Protein AF-K1TCE5-F1 (afdb_monomer_lite)

Sequence (248 aa):
NVLRNGTYPISVSSERIFQALAIARYANEIGADAIAHGSTGAGNDQIRFDMTFLVMAPGVEIITLTRDMALSRQEEIDYLNKHGFAADFTKLKYSYNVGLWGTSICGGEILDSAQGLPESAYLKHCTKEGSEQLRLTFEKGELKAVNDETFDDPIKAIQKVEEIGAAYGIGRDMHVGDTIIGIKGRVGFEAAAPMLIIGAHKFLEKYTLSKWQQYWKDQVANWYGMFLHESQYLEPVMRDIEAMLESS

Organism: NCBI:txid408170

Secondary structure (DSSP, 8-state):
---BTTTB--HHHHHHHHHHHHHHHHHHHHT-SEEE----TTSHHHHHHHHHHHHHSTT-EEE-HHHHTT--HHHHHHHHHHTT----GGGGSSEEEE-SS-EEEESGGGGSTT----GGG-SS-----S-----EEEETTEEEEETTEE-SSHHHHHHHHHHHHHTTTTTEEEEEEE-TTSSEEEEEEE-HHHHHHHHHHHHHHHHHS-HHHHHHHHHHHHHHHHHHHTT-TTSHHHHHHHHHHHT-

Foldseek 3Di:
DEDAVNAHPCFVLLVLLVVLLVQLVVCVVVVPQADEDADAPVALSVLLNVVSNCVRVPNRHYHHCCHVVVDDPVNVQVVCVVVPNDDDCVVPQWDWDQGLQWIKTDHDQQVDPVDDDDQVSDPQHAQDDDDDDWDFDDDLLQTQDIPNHGDPDSSVVLVVQLVVQSNHVASWDKDWDAGLVGDIDIITIRGRSSVVSVVVSLVVCVVVPDPVLNVVLVVLSHVLNVCSNNNVCVPPVNVVNVVSSSVD

Radius of gyration: 20.07 Å; chains: 1; bounding box: 45×44×52 Å

Structure (mmCIF, N/CA/C/O backbone):
data_AF-K1TCE5-F1
#
_entry.id   AF-K1TCE5-F1
#
loop_
_atom_site.group_PDB
_atom_site.id
_atom_site.type_symbol
_atom_site.label_atom_id
_atom_site.label_alt_id
_atom_site.label_comp_id
_atom_site.label_asym_id
_atom_site.label_entity_id
_atom_site.label_seq_id
_atom_site.pdbx_PDB_ins_code
_atom_site.Cartn_x
_atom_site.Cartn_y
_atom_site.Cartn_z
_atom_site.occupancy
_atom_site.B_iso_or_equiv
_atom_site.auth_seq_id
_atom_site.auth_comp_id
_atom_site.auth_asym_id
_atom_site.auth_atom_id
_atom_site.pdbx_PDB_model_num
ATOM 1 N N . ASN A 1 1 ? -5.236 -4.777 9.518 1.00 93.19 1 ASN A N 1
ATOM 2 C CA . ASN A 1 1 ? -4.425 -4.220 10.637 1.00 93.19 1 ASN A CA 1
ATOM 3 C C . ASN A 1 1 ? -2.914 -4.245 10.409 1.00 93.19 1 ASN A C 1
ATOM 5 O O . ASN A 1 1 ? -2.152 -4.254 11.376 1.00 93.19 1 ASN A O 1
ATOM 9 N N . VAL A 1 2 ? -2.458 -4.230 9.160 1.00 93.88 2 VAL A N 1
ATOM 10 C CA . VAL A 1 2 ? -1.048 -4.449 8.844 1.00 93.88 2 VAL A CA 1
ATOM 11 C C . VAL A 1 2 ? -0.275 -3.132 8.890 1.00 93.88 2 VAL A C 1
ATOM 13 O O . VAL A 1 2 ? -0.632 -2.197 8.184 1.00 93.88 2 VAL A O 1
ATOM 16 N N . LEU A 1 3 ? 0.788 -3.079 9.697 1.00 94.25 3 LEU A N 1
ATOM 17 C CA . LEU A 1 3 ? 1.759 -1.981 9.736 1.00 94.25 3 LEU A CA 1
ATOM 18 C C . LEU A 1 3 ? 3.168 -2.580 9.819 1.00 94.25 3 LEU A C 1
ATOM 20 O O . LEU A 1 3 ? 3.509 -3.208 10.824 1.00 94.25 3 LEU A O 1
ATOM 24 N N . ARG A 1 4 ? 3.999 -2.395 8.789 1.00 91.44 4 ARG A N 1
ATOM 25 C CA . ARG A 1 4 ? 5.395 -2.858 8.806 1.00 91.44 4 ARG A CA 1
ATOM 26 C C . ARG A 1 4 ? 6.164 -2.113 9.887 1.00 91.44 4 ARG A C 1
ATOM 28 O O . ARG A 1 4 ? 6.120 -0.883 9.964 1.00 91.44 4 ARG A O 1
ATOM 35 N N . ASN A 1 5 ? 6.803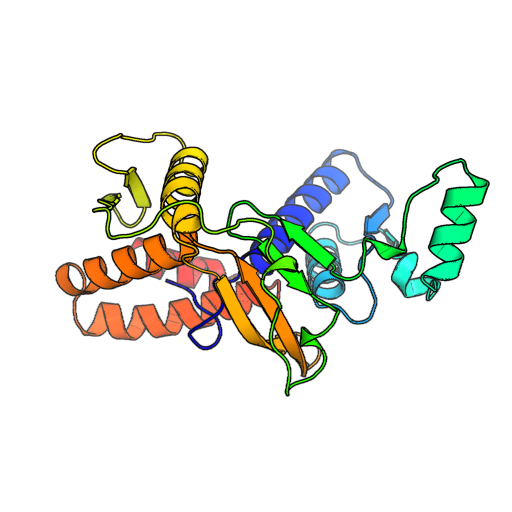 -2.894 10.754 1.00 89.62 5 ASN A N 1
ATOM 36 C CA . ASN A 1 5 ? 7.517 -2.448 11.950 1.00 89.62 5 ASN A CA 1
ATOM 37 C C . ASN A 1 5 ? 6.665 -1.541 12.861 1.00 89.62 5 ASN A C 1
ATOM 39 O O . ASN A 1 5 ? 7.202 -0.710 13.582 1.00 89.62 5 ASN A O 1
ATOM 43 N N . GLY A 1 6 ? 5.334 -1.681 12.811 1.00 91.19 6 GLY A N 1
ATOM 44 C CA . GLY A 1 6 ? 4.407 -0.843 13.571 1.00 91.19 6 GLY A CA 1
ATOM 45 C C . GLY A 1 6 ? 4.154 0.554 12.992 1.00 91.19 6 GLY A C 1
ATOM 46 O O . GLY A 1 6 ? 3.355 1.279 13.576 1.00 91.19 6 GLY A O 1
ATOM 47 N N . THR A 1 7 ? 4.758 0.910 11.852 1.00 93.69 7 THR A N 1
ATOM 48 C CA . THR A 1 7 ? 4.706 2.272 11.289 1.00 93.69 7 THR A CA 1
ATOM 49 C C . THR A 1 7 ? 4.061 2.320 9.904 1.00 93.69 7 THR A C 1
ATOM 51 O O . THR A 1 7 ? 3.111 3.066 9.699 1.00 93.69 7 THR A O 1
ATOM 54 N N . TYR A 1 8 ? 4.545 1.532 8.937 1.00 93.88 8 TYR A N 1
ATOM 55 C CA . TYR A 1 8 ? 4.201 1.737 7.523 1.00 93.88 8 TYR A CA 1
ATOM 56 C C . TYR A 1 8 ? 3.010 0.877 7.053 1.00 93.88 8 TYR A C 1
ATOM 58 O O . TYR A 1 8 ? 3.103 -0.353 7.116 1.00 93.88 8 TYR A O 1
ATOM 66 N N . PRO A 1 9 ? 1.923 1.460 6.508 1.00 94.12 9 PRO A N 1
ATOM 67 C CA . PRO A 1 9 ? 0.703 0.729 6.143 1.00 94.12 9 PRO A CA 1
ATOM 68 C C . PRO A 1 9 ? 0.743 -0.000 4.788 1.00 94.12 9 PRO A C 1
ATOM 70 O O . PRO A 1 9 ? -0.307 -0.359 4.262 1.00 94.12 9 PRO A O 1
ATOM 73 N N . ILE A 1 10 ? 1.930 -0.262 4.225 1.00 89.75 10 ILE A N 1
ATOM 74 C CA . ILE A 1 10 ? 2.105 -1.039 2.976 1.00 89.75 10 ILE A CA 1
ATOM 75 C C . ILE A 1 10 ? 1.394 -0.379 1.777 1.00 89.75 10 ILE A C 1
ATOM 77 O O . ILE A 1 10 ? 0.933 -1.076 0.878 1.00 89.75 10 ILE A O 1
ATOM 81 N N . SER A 1 11 ? 1.319 0.959 1.735 1.00 87.25 11 SER A N 1
ATOM 82 C CA . SER A 1 11 ? 0.592 1.707 0.693 1.00 87.25 11 SER A CA 1
ATOM 83 C C . SER A 1 11 ? 1.008 1.301 -0.721 1.00 87.25 11 SER A C 1
ATOM 85 O O . SER A 1 11 ? 0.309 0.549 -1.388 1.00 87.25 11 SER A O 1
ATOM 87 N N . VAL A 1 12 ? 2.193 1.707 -1.168 1.00 82.38 12 VAL A N 1
ATOM 88 C CA . VAL A 1 12 ? 2.589 1.531 -2.575 1.00 82.38 12 VAL A CA 1
ATOM 89 C C . VAL A 1 12 ? 2.968 0.084 -2.868 1.00 82.38 12 VAL A C 1
ATOM 91 O O . VAL A 1 12 ? 2.689 -0.435 -3.943 1.00 82.38 12 VAL A O 1
ATOM 94 N N . SER A 1 13 ? 3.574 -0.606 -1.901 1.00 80.12 13 SER A N 1
ATOM 95 C CA . SER A 1 13 ? 4.019 -1.987 -2.092 1.00 80.12 13 SER A CA 1
ATOM 96 C C . SER A 1 13 ? 2.877 -2.954 -2.403 1.00 80.12 13 SER A C 1
ATOM 98 O O . SER A 1 13 ? 3.060 -3.823 -3.249 1.00 80.12 13 SER A O 1
ATOM 100 N N . SER A 1 14 ? 1.711 -2.792 -1.765 1.00 84.19 14 SER A N 1
ATOM 101 C CA . SER A 1 14 ? 0.551 -3.649 -2.043 1.00 84.19 14 SER A CA 1
ATOM 102 C C . SER A 1 14 ? -0.054 -3.347 -3.417 1.00 84.19 14 SER A C 1
ATOM 104 O O . SER A 1 14 ? -0.346 -4.265 -4.178 1.00 84.19 14 SER A O 1
ATOM 106 N N . GLU A 1 15 ? -0.157 -2.070 -3.789 1.00 88.81 15 GLU A N 1
ATOM 107 C CA . GLU A 1 15 ? -0.707 -1.642 -5.079 1.00 88.81 15 GLU A CA 1
ATOM 108 C C . GLU A 1 15 ? 0.113 -2.144 -6.277 1.00 88.81 15 GLU A C 1
ATOM 110 O O . GLU A 1 15 ? -0.461 -2.535 -7.295 1.00 88.81 15 GLU A O 1
ATOM 115 N N . ARG A 1 16 ? 1.448 -2.196 -6.156 1.00 90.38 16 ARG A N 1
ATOM 116 C CA . ARG A 1 16 ? 2.334 -2.713 -7.216 1.00 90.38 16 ARG A CA 1
ATOM 117 C C . ARG A 1 16 ? 2.052 -4.166 -7.568 1.00 90.38 16 ARG A C 1
ATOM 119 O O . ARG A 1 16 ? 2.087 -4.508 -8.746 1.00 90.38 16 ARG A O 1
ATOM 126 N N . ILE A 1 17 ? 1.711 -4.994 -6.580 1.00 90.69 17 ILE A N 1
ATOM 127 C CA . ILE A 1 17 ? 1.308 -6.379 -6.839 1.00 90.69 17 ILE A CA 1
ATOM 128 C C . ILE A 1 17 ? 0.059 -6.388 -7.711 1.00 90.69 17 ILE A C 1
ATOM 130 O O . ILE A 1 17 ? 0.058 -7.017 -8.759 1.00 90.69 17 ILE A O 1
ATOM 134 N N . PHE A 1 18 ? -0.992 -5.658 -7.332 1.00 91.81 18 PHE A N 1
ATOM 135 C CA . PHE A 1 18 ? -2.240 -5.661 -8.099 1.00 91.81 18 PHE A CA 1
ATOM 136 C C . PHE A 1 18 ? -2.071 -5.094 -9.513 1.00 91.81 18 PHE A C 1
ATOM 138 O O . PHE A 1 18 ? -2.685 -5.610 -10.446 1.00 91.81 18 PHE A O 1
ATOM 145 N N . GLN A 1 19 ? -1.193 -4.104 -9.697 1.00 93.62 19 GLN A N 1
ATOM 146 C CA . GLN A 1 19 ? -0.803 -3.622 -11.025 1.00 93.62 19 GLN A CA 1
ATOM 147 C C . GLN A 1 19 ? -0.112 -4.722 -11.839 1.00 93.62 19 GLN A C 1
ATOM 149 O O . GLN A 1 19 ? -0.496 -4.963 -12.981 1.00 93.62 19 GLN A O 1
ATOM 154 N N . ALA A 1 20 ? 0.855 -5.430 -11.250 1.00 94.75 20 ALA A N 1
ATOM 155 C CA . ALA A 1 20 ? 1.540 -6.538 -11.906 1.00 94.75 20 ALA A CA 1
ATOM 156 C C . ALA A 1 20 ? 0.569 -7.681 -12.265 1.00 94.75 20 ALA A C 1
ATOM 158 O O . ALA A 1 20 ? 0.585 -8.173 -13.391 1.00 94.75 20 ALA A O 1
ATOM 159 N N . LEU A 1 21 ? -0.344 -8.045 -11.356 1.00 95.12 21 LEU A N 1
ATOM 160 C CA . LEU A 1 21 ? -1.380 -9.050 -11.611 1.00 95.12 21 LEU A CA 1
ATOM 161 C C . LEU A 1 21 ? -2.291 -8.641 -12.780 1.00 95.12 21 LEU A C 1
ATOM 163 O O . LEU A 1 21 ? -2.685 -9.486 -13.581 1.00 95.12 21 LEU A O 1
ATOM 167 N N . ALA A 1 22 ? -2.676 -7.364 -12.862 1.00 96.31 22 ALA A N 1
ATOM 168 C CA . ALA A 1 22 ? -3.528 -6.856 -13.935 1.00 96.31 22 ALA A CA 1
ATOM 169 C C . ALA A 1 22 ? -2.80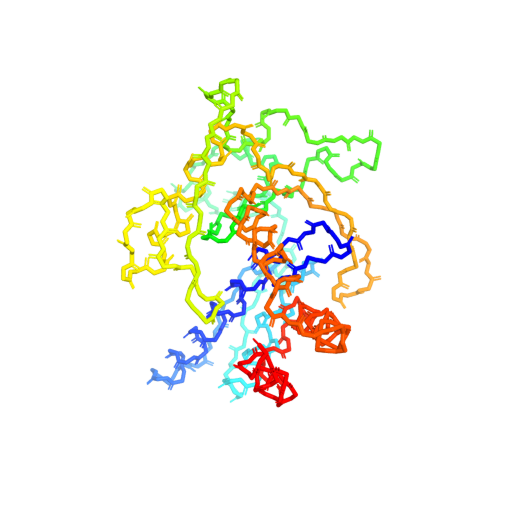4 -6.878 -15.289 1.00 96.31 22 ALA A C 1
ATOM 171 O O . ALA A 1 22 ? -3.363 -7.363 -16.271 1.00 96.31 22 ALA A O 1
ATOM 172 N N . ILE A 1 23 ? -1.548 -6.423 -15.322 1.00 96.88 23 ILE A N 1
ATOM 173 C CA . ILE A 1 23 ? -0.712 -6.431 -16.529 1.00 96.88 23 ILE A CA 1
ATOM 174 C C . ILE A 1 23 ? -0.493 -7.864 -17.023 1.00 96.88 23 ILE A C 1
ATOM 176 O O . ILE A 1 23 ? -0.697 -8.128 -18.203 1.00 96.88 23 ILE A O 1
ATOM 180 N N . ALA A 1 24 ? -0.146 -8.801 -16.135 1.00 96.88 24 ALA A N 1
ATOM 181 C CA . ALA A 1 24 ? 0.080 -10.197 -16.507 1.00 96.88 24 ALA A CA 1
ATOM 182 C C . ALA A 1 24 ? -1.180 -10.858 -17.085 1.00 96.88 24 ALA A C 1
ATOM 184 O O . ALA A 1 24 ? -1.114 -11.556 -18.095 1.00 96.88 24 ALA A O 1
ATOM 185 N N . ARG A 1 25 ? -2.347 -10.613 -16.469 1.00 96.88 25 ARG A N 1
ATOM 186 C CA . ARG A 1 25 ? -3.631 -11.105 -16.989 1.00 96.88 25 ARG A CA 1
ATOM 187 C C . ARG A 1 25 ? -3.904 -10.579 -18.390 1.00 96.88 25 ARG A C 1
ATOM 189 O O . ARG A 1 25 ? -4.236 -11.368 -19.266 1.00 96.88 25 ARG A O 1
ATOM 196 N N . TYR A 1 26 ? -3.735 -9.276 -18.588 1.00 97.75 26 TYR A N 1
ATOM 197 C CA . TYR A 1 26 ? -3.981 -8.652 -19.881 1.00 97.75 26 TYR A CA 1
ATOM 198 C C . TYR A 1 26 ? -2.990 -9.132 -20.949 1.00 97.75 26 TYR A C 1
ATOM 200 O O . TYR A 1 26 ? -3.394 -9.425 -22.068 1.00 97.75 26 TYR A O 1
ATOM 208 N N . ALA A 1 27 ? -1.711 -9.296 -20.599 1.00 97.75 27 ALA A N 1
ATOM 209 C CA . ALA A 1 27 ? -0.697 -9.848 -21.494 1.00 97.75 27 ALA A CA 1
ATOM 210 C C . ALA A 1 27 ? -1.068 -11.256 -21.984 1.00 97.75 27 ALA A C 1
ATOM 212 O O . ALA A 1 27 ? -1.012 -11.522 -23.182 1.00 97.75 27 ALA A O 1
ATOM 213 N N . ASN A 1 28 ? -1.522 -12.131 -21.082 1.00 96.81 28 ASN A N 1
ATOM 214 C CA . ASN A 1 28 ? -2.006 -13.461 -21.454 1.00 96.81 28 ASN A CA 1
ATOM 215 C C . ASN A 1 28 ? -3.279 -13.404 -22.311 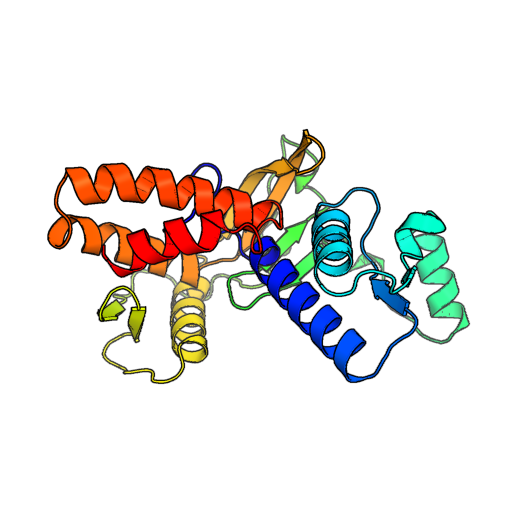1.00 96.81 28 ASN A C 1
ATOM 217 O O . ASN A 1 28 ? -3.417 -14.187 -23.246 1.00 96.81 28 ASN A O 1
ATOM 221 N N . GLU A 1 29 ? -4.207 -12.492 -22.001 1.00 97.88 29 GLU A N 1
ATOM 222 C CA . GLU A 1 29 ? -5.460 -12.314 -22.747 1.00 97.88 29 GLU A CA 1
ATOM 223 C C . GLU A 1 29 ? -5.205 -11.950 -24.214 1.00 97.88 29 GLU A C 1
ATOM 225 O O . GLU A 1 29 ? -5.849 -12.500 -25.107 1.00 97.88 29 GLU A O 1
ATOM 230 N N . ILE A 1 30 ? -4.247 -11.056 -24.468 1.00 97.88 30 ILE A N 1
ATOM 231 C CA . ILE A 1 30 ? -3.925 -10.592 -25.824 1.00 97.88 30 ILE A CA 1
ATOM 232 C C . ILE A 1 30 ? -2.847 -11.434 -26.520 1.00 97.88 30 ILE A C 1
ATOM 234 O O . ILE A 1 30 ? -2.538 -11.168 -27.680 1.00 97.88 30 ILE A O 1
ATOM 238 N N . GLY A 1 31 ? -2.262 -12.419 -25.828 1.00 97.06 31 GLY A N 1
ATOM 239 C CA . GLY A 1 31 ? -1.141 -13.212 -26.335 1.00 97.06 31 GLY A CA 1
ATOM 240 C C . GLY A 1 31 ? 0.118 -12.376 -26.580 1.00 97.06 31 GLY A C 1
ATOM 241 O O . GLY A 1 31 ? 0.741 -12.509 -27.628 1.00 97.06 31 GLY A O 1
ATOM 242 N N . ALA A 1 32 ? 0.455 -11.476 -25.653 1.00 97.62 32 ALA A N 1
ATOM 243 C CA . ALA A 1 32 ? 1.619 -10.604 -25.776 1.00 97.62 32 ALA A CA 1
ATOM 244 C C . ALA A 1 32 ? 2.935 -11.398 -25.759 1.00 97.62 32 ALA A C 1
ATOM 246 O O . ALA A 1 32 ? 3.129 -12.264 -24.907 1.00 97.62 32 ALA A O 1
ATOM 247 N N . ASP A 1 33 ? 3.867 -11.032 -26.641 1.00 97.50 33 ASP A N 1
ATOM 248 C CA . ASP A 1 33 ? 5.212 -11.620 -26.673 1.00 97.50 33 ASP A CA 1
ATOM 249 C C . ASP A 1 33 ? 6.097 -11.124 -25.516 1.00 97.50 33 ASP A C 1
ATOM 251 O O . ASP A 1 33 ? 6.973 -11.848 -25.039 1.00 97.50 33 ASP A O 1
ATOM 255 N N . ALA A 1 34 ? 5.857 -9.893 -25.046 1.00 97.31 34 ALA A N 1
ATOM 256 C CA . ALA A 1 34 ? 6.649 -9.252 -24.003 1.00 97.31 34 ALA A CA 1
ATOM 257 C C . ALA A 1 34 ? 5.832 -8.312 -23.098 1.00 97.31 34 ALA A C 1
ATOM 259 O O . ALA A 1 34 ? 4.845 -7.703 -23.519 1.00 97.31 34 ALA A O 1
ATOM 260 N N . ILE A 1 35 ? 6.303 -8.134 -21.861 1.00 97.25 35 ILE A N 1
ATOM 261 C CA . ILE A 1 35 ? 5.824 -7.168 -20.865 1.00 97.25 35 ILE A CA 1
ATOM 262 C C . ILE A 1 35 ? 6.992 -6.265 -20.465 1.00 97.25 35 ILE A C 1
ATOM 264 O O . ILE A 1 35 ? 8.068 -6.752 -20.132 1.00 97.25 35 ILE A O 1
ATOM 268 N N . ALA A 1 36 ? 6.783 -4.948 -20.439 1.00 94.94 36 ALA A N 1
ATOM 269 C CA . ALA A 1 36 ? 7.811 -3.989 -20.036 1.00 94.94 36 ALA A CA 1
ATOM 270 C C . ALA A 1 36 ? 7.457 -3.269 -18.726 1.00 94.94 36 ALA A C 1
ATOM 272 O O . ALA A 1 36 ? 6.307 -2.874 -18.525 1.00 94.94 36 ALA A O 1
ATOM 273 N N . HIS A 1 37 ? 8.449 -3.021 -17.864 1.00 93.19 37 HIS A N 1
ATOM 274 C CA . HIS A 1 37 ? 8.305 -2.094 -16.736 1.00 93.19 37 HIS A CA 1
ATOM 275 C C . HIS A 1 37 ? 9.577 -1.261 -16.503 1.00 93.19 37 HIS A C 1
ATOM 277 O O . HIS A 1 37 ? 10.697 -1.691 -16.761 1.00 93.19 37 HIS A O 1
ATOM 283 N N . GLY A 1 38 ? 9.396 -0.033 -16.008 1.00 89.25 38 GLY A N 1
ATOM 284 C CA . GLY A 1 38 ? 10.469 0.957 -15.824 1.00 89.25 38 GLY A CA 1
ATOM 285 C C . GLY A 1 38 ? 11.078 0.984 -14.421 1.00 89.25 38 GLY A C 1
ATOM 286 O O . GLY A 1 38 ? 11.482 2.044 -13.948 1.00 89.25 38 GLY A O 1
ATOM 287 N N . SER A 1 39 ? 11.067 -0.136 -13.694 1.00 88.38 39 SER A N 1
ATOM 288 C CA . SER A 1 39 ? 11.622 -0.165 -12.334 1.00 88.38 39 SER A CA 1
ATOM 289 C C . SER A 1 39 ? 13.149 -0.111 -12.364 1.00 88.38 39 SER A C 1
ATOM 291 O O . SER A 1 39 ? 13.788 -0.701 -13.232 1.00 88.38 39 SER A O 1
ATOM 293 N N . THR A 1 40 ? 13.747 0.573 -11.389 1.00 82.19 40 THR A N 1
ATOM 294 C CA . THR A 1 40 ? 15.207 0.641 -11.252 1.00 82.19 40 THR A CA 1
ATOM 295 C C . THR A 1 40 ? 15.768 -0.628 -10.604 1.00 82.19 40 THR A C 1
ATOM 297 O O . THR A 1 40 ? 15.084 -1.300 -9.830 1.00 82.19 40 THR A O 1
ATOM 300 N N . GLY A 1 41 ? 17.052 -0.908 -10.848 1.00 77.12 41 GLY A N 1
ATOM 301 C CA . GLY A 1 41 ? 17.768 -2.048 -10.259 1.00 77.12 41 GLY A CA 1
ATOM 302 C C . GLY A 1 41 ? 18.022 -1.959 -8.745 1.00 77.12 41 GLY A C 1
ATOM 303 O O . GLY A 1 41 ? 18.458 -2.936 -8.144 1.00 77.12 41 GLY A O 1
ATOM 304 N N . ALA A 1 42 ? 17.741 -0.818 -8.108 1.00 72.50 42 ALA A N 1
ATOM 305 C CA . ALA A 1 42 ? 17.941 -0.612 -6.669 1.00 72.50 42 ALA A CA 1
ATOM 306 C C . ALA A 1 42 ? 16.647 -0.746 -5.842 1.00 72.50 42 ALA A C 1
ATOM 308 O O . ALA A 1 42 ? 16.696 -0.771 -4.613 1.00 72.50 42 ALA A O 1
ATOM 309 N N . GLY A 1 43 ? 15.482 -0.782 -6.498 1.00 78.69 43 GLY A N 1
ATOM 310 C CA . GLY A 1 43 ? 14.180 -0.762 -5.837 1.00 78.69 43 GLY A CA 1
ATOM 311 C C . GLY A 1 43 ? 13.556 -2.145 -5.656 1.00 78.69 43 GLY A C 1
ATOM 312 O O . GLY A 1 43 ? 13.824 -3.073 -6.416 1.00 78.69 43 GLY A O 1
ATOM 313 N N . ASN A 1 44 ? 12.640 -2.250 -4.689 1.00 86.25 44 ASN A N 1
ATOM 314 C CA . ASN A 1 44 ? 11.807 -3.442 -4.483 1.00 86.25 44 ASN A CA 1
ATOM 315 C C . ASN A 1 44 ? 10.837 -3.698 -5.648 1.00 86.25 44 ASN A C 1
ATOM 317 O O . ASN A 1 44 ? 10.435 -4.835 -5.869 1.00 86.25 44 ASN A O 1
ATOM 321 N N . ASP A 1 45 ? 10.445 -2.650 -6.380 1.00 88.94 45 ASP A N 1
ATOM 322 C CA . ASP A 1 45 ? 9.418 -2.750 -7.422 1.00 88.94 45 ASP A CA 1
ATOM 323 C C . ASP A 1 45 ? 9.831 -3.673 -8.570 1.00 88.94 45 ASP A C 1
ATOM 325 O O . ASP A 1 45 ? 8.973 -4.381 -9.083 1.00 88.94 45 ASP A O 1
ATOM 329 N N . GLN A 1 46 ? 11.125 -3.757 -8.908 1.00 88.44 46 GLN A N 1
ATOM 330 C CA . GLN A 1 46 ? 11.578 -4.700 -9.935 1.00 88.44 46 GLN A CA 1
ATOM 331 C C . GLN A 1 46 ? 11.250 -6.147 -9.545 1.00 88.44 46 GLN A C 1
ATOM 333 O O . GLN A 1 46 ? 10.732 -6.899 -10.354 1.00 88.44 46 GLN A O 1
ATOM 338 N N . ILE A 1 47 ? 11.463 -6.508 -8.274 1.00 90.25 47 ILE A N 1
ATOM 339 C CA . ILE A 1 47 ? 11.216 -7.864 -7.783 1.00 90.25 47 ILE A CA 1
ATOM 340 C C . ILE A 1 47 ? 9.715 -8.126 -7.757 1.00 90.25 47 ILE A C 1
ATOM 342 O O . ILE A 1 47 ? 9.272 -9.218 -8.094 1.00 90.25 47 ILE A O 1
ATOM 346 N N . ARG A 1 48 ? 8.921 -7.111 -7.397 1.00 91.56 48 ARG A N 1
ATOM 347 C CA . ARG A 1 48 ? 7.461 -7.229 -7.367 1.00 91.56 48 ARG A CA 1
ATOM 348 C C . ARG A 1 48 ? 6.879 -7.529 -8.744 1.00 91.56 48 ARG A C 1
ATOM 350 O O . ARG A 1 48 ? 6.058 -8.438 -8.877 1.00 91.56 48 ARG A O 1
ATOM 357 N N . PHE A 1 49 ? 7.316 -6.784 -9.756 1.00 94.12 49 PHE A N 1
ATOM 358 C CA . PHE A 1 49 ? 6.889 -7.004 -11.134 1.00 94.12 49 PHE A CA 1
ATOM 359 C C . PHE A 1 49 ? 7.440 -8.322 -11.683 1.00 94.12 49 PHE A C 1
ATOM 361 O O . PHE A 1 49 ? 6.639 -9.172 -12.070 1.00 94.12 49 PHE A O 1
ATOM 368 N N . ASP A 1 50 ? 8.756 -8.542 -11.613 1.00 93.12 50 ASP A N 1
ATOM 369 C CA . ASP A 1 50 ? 9.409 -9.742 -12.149 1.00 93.12 50 ASP A CA 1
ATOM 370 C C . ASP A 1 50 ? 8.810 -11.024 -11.565 1.00 93.12 50 ASP A C 1
ATOM 372 O O . ASP A 1 50 ? 8.380 -11.895 -12.318 1.00 93.12 50 ASP A O 1
ATOM 376 N N . MET A 1 51 ? 8.711 -11.144 -10.233 1.00 92.12 51 MET A N 1
ATOM 377 C CA . MET A 1 51 ? 8.165 -12.359 -9.616 1.00 92.12 51 MET A CA 1
ATOM 378 C C . MET A 1 51 ? 6.715 -12.605 -10.026 1.00 92.12 51 MET A C 1
ATOM 380 O O . MET A 1 51 ? 6.336 -13.742 -10.304 1.00 92.12 51 MET A O 1
ATOM 384 N N . THR A 1 52 ? 5.902 -11.551 -10.099 1.00 94.12 52 THR A N 1
ATOM 385 C CA . THR A 1 52 ? 4.501 -11.691 -10.505 1.00 94.12 52 THR A CA 1
ATOM 386 C C . THR A 1 52 ? 4.386 -12.135 -11.963 1.00 94.12 52 THR A C 1
ATOM 388 O O . THR A 1 52 ? 3.599 -13.031 -12.265 1.00 94.12 52 THR A O 1
ATOM 391 N N . PHE A 1 53 ? 5.178 -11.551 -12.865 1.00 95.62 53 PHE A N 1
ATOM 392 C CA . PHE A 1 53 ? 5.176 -11.907 -14.284 1.00 95.62 53 PHE A CA 1
ATOM 393 C C . PHE A 1 53 ? 5.701 -13.323 -14.519 1.00 95.62 53 PHE A C 1
ATOM 395 O O . PHE A 1 53 ? 5.067 -14.079 -15.248 1.00 95.62 53 PHE A O 1
ATOM 402 N N . LEU A 1 54 ? 6.772 -13.728 -13.832 1.00 94.06 54 LEU A N 1
ATOM 403 C CA . LEU A 1 54 ? 7.311 -15.089 -13.915 1.00 94.06 54 LEU A CA 1
ATOM 404 C C . LEU A 1 54 ? 6.290 -16.156 -13.495 1.00 94.06 54 LEU A C 1
ATOM 406 O O . LEU A 1 54 ? 6.264 -17.239 -14.077 1.00 94.06 54 LEU A O 1
ATOM 410 N N . VAL A 1 55 ? 5.444 -15.857 -12.504 1.00 94.31 55 VAL A N 1
ATOM 411 C CA . VAL A 1 55 ? 4.399 -16.780 -12.032 1.00 94.31 55 VAL A CA 1
ATOM 412 C C . VAL A 1 55 ? 3.158 -16.748 -12.928 1.00 94.31 55 VAL A C 1
ATOM 414 O O . VAL A 1 55 ? 2.605 -17.799 -13.245 1.00 94.31 55 VAL A O 1
ATOM 417 N N . MET A 1 56 ? 2.683 -15.562 -13.317 1.00 95.50 56 MET A N 1
ATOM 418 C CA . MET A 1 56 ? 1.395 -15.413 -14.005 1.00 95.50 56 MET A CA 1
ATOM 419 C C . MET A 1 56 ? 1.468 -15.474 -15.527 1.00 95.50 56 MET A C 1
ATOM 421 O O . MET A 1 56 ? 0.480 -15.852 -16.151 1.00 95.50 56 MET A O 1
ATOM 425 N N . ALA A 1 57 ? 2.586 -15.080 -16.124 1.00 95.69 57 ALA A N 1
ATOM 426 C CA . ALA A 1 57 ? 2.798 -15.032 -17.567 1.00 95.69 57 ALA A CA 1
ATOM 427 C C . ALA A 1 57 ? 4.092 -15.789 -17.931 1.00 95.69 57 ALA A C 1
ATOM 429 O O . ALA A 1 57 ? 5.027 -15.205 -18.486 1.00 95.69 57 ALA A O 1
ATOM 430 N N . PRO A 1 58 ? 4.197 -17.088 -17.577 1.00 94.62 58 PRO A N 1
ATOM 431 C CA . PRO A 1 58 ? 5.420 -17.848 -17.792 1.00 94.62 58 PRO A CA 1
ATOM 432 C C . PRO A 1 58 ? 5.745 -17.933 -19.287 1.00 94.62 58 PRO A C 1
ATOM 434 O O . PRO A 1 58 ? 4.908 -18.322 -20.098 1.00 94.62 58 PRO A O 1
ATOM 437 N N . GLY A 1 59 ? 6.986 -17.600 -19.641 1.00 91.25 59 GLY A N 1
ATOM 438 C CA . GLY A 1 59 ? 7.468 -17.619 -21.024 1.00 91.25 59 GLY A CA 1
ATOM 439 C C . GLY A 1 59 ? 7.249 -16.322 -21.806 1.00 91.25 59 GLY A C 1
ATOM 440 O O . GLY A 1 59 ? 7.783 -16.215 -22.906 1.00 91.25 59 GLY A O 1
ATOM 441 N N . VAL A 1 60 ? 6.536 -15.339 -21.248 1.00 96.06 60 VAL A N 1
ATOM 442 C CA . VAL A 1 60 ? 6.469 -13.981 -21.807 1.00 96.06 60 VAL A CA 1
ATOM 443 C C . VAL A 1 60 ? 7.765 -13.241 -21.471 1.00 96.06 60 VAL A C 1
ATOM 445 O O . VAL A 1 60 ? 8.233 -13.289 -20.331 1.00 96.06 60 VAL A O 1
ATOM 448 N N . GLU A 1 61 ? 8.371 -12.575 -22.454 1.00 96.44 61 GLU A N 1
ATOM 449 C CA . GLU A 1 61 ? 9.613 -11.825 -22.246 1.00 96.44 61 GLU A CA 1
ATOM 450 C C . GLU A 1 61 ? 9.373 -10.638 -21.299 1.00 96.44 61 GLU A C 1
ATOM 452 O O . GLU A 1 61 ? 8.392 -9.911 -21.435 1.00 96.44 61 GLU A O 1
ATOM 457 N N . ILE A 1 62 ? 10.273 -10.415 -20.338 1.00 95.81 62 ILE A N 1
ATOM 458 C CA . ILE A 1 62 ? 10.208 -9.255 -19.440 1.00 95.81 62 ILE A CA 1
ATOM 459 C C . ILE A 1 62 ? 11.287 -8.256 -19.856 1.00 95.81 62 ILE A C 1
ATOM 461 O O . ILE A 1 62 ? 12.474 -8.571 -19.827 1.00 95.81 62 ILE A O 1
ATOM 465 N N . ILE A 1 63 ? 10.872 -7.042 -20.221 1.00 94.81 63 ILE A N 1
ATOM 466 C CA . ILE A 1 63 ? 11.749 -5.970 -20.702 1.00 94.81 63 ILE A CA 1
ATOM 467 C C . ILE A 1 63 ? 11.911 -4.899 -19.618 1.00 94.81 63 ILE A C 1
ATOM 469 O O . ILE A 1 63 ? 10.940 -4.258 -19.204 1.00 94.81 63 ILE A O 1
ATOM 473 N N . THR A 1 64 ? 13.153 -4.631 -19.207 1.00 92.25 64 THR A N 1
ATOM 474 C CA . THR A 1 64 ? 13.471 -3.677 -18.132 1.00 92.25 64 THR A CA 1
ATOM 475 C C . THR A 1 64 ? 14.542 -2.667 -18.526 1.00 92.25 64 THR A C 1
ATOM 477 O O . THR A 1 64 ? 15.598 -2.581 -17.907 1.00 92.25 64 THR A O 1
ATOM 480 N N . LEU A 1 65 ? 14.258 -1.836 -19.533 1.00 86.06 65 LEU A N 1
ATOM 481 C CA . LEU A 1 65 ? 15.238 -0.922 -20.146 1.00 86.06 65 LEU A CA 1
ATOM 482 C C . LEU A 1 65 ? 16.023 -0.063 -19.140 1.00 86.06 65 LEU A C 1
ATOM 484 O O . LEU A 1 65 ? 17.241 0.047 -19.252 1.00 86.06 65 LEU A O 1
ATOM 488 N N . THR A 1 66 ? 15.355 0.513 -18.136 1.00 83.00 66 THR A N 1
ATOM 489 C CA . THR A 1 66 ? 16.012 1.353 -17.118 1.00 83.00 66 THR A CA 1
ATOM 490 C C . THR A 1 66 ? 17.060 0.576 -16.318 1.00 83.00 66 THR A C 1
ATOM 492 O O . THR A 1 66 ? 18.119 1.113 -15.997 1.00 83.00 66 THR A O 1
ATOM 495 N N . ARG A 1 67 ? 16.779 -0.694 -16.005 1.00 83.88 67 ARG A N 1
ATOM 496 C CA . ARG A 1 67 ? 17.702 -1.589 -15.303 1.00 83.88 67 ARG A CA 1
ATOM 497 C C . ARG A 1 67 ? 18.787 -2.104 -16.243 1.00 83.88 67 ARG A C 1
ATOM 499 O O . ARG A 1 67 ? 19.963 -1.998 -15.913 1.00 83.88 67 ARG A O 1
ATOM 506 N N . ASP A 1 68 ? 18.393 -2.628 -17.398 1.00 85.94 68 ASP A N 1
ATOM 507 C CA . ASP A 1 68 ? 19.274 -3.381 -18.295 1.00 85.94 68 ASP A CA 1
ATOM 508 C C . ASP A 1 68 ? 20.295 -2.479 -18.994 1.00 85.94 68 ASP A C 1
ATOM 510 O O . ASP A 1 68 ? 21.433 -2.882 -19.221 1.00 85.94 68 ASP A O 1
ATOM 514 N N . MET A 1 69 ? 19.912 -1.235 -19.293 1.00 85.25 69 MET A N 1
ATOM 515 C CA . MET A 1 69 ? 20.806 -0.239 -19.888 1.00 85.25 69 MET A CA 1
ATOM 516 C C . MET A 1 69 ? 21.510 0.639 -18.847 1.00 85.25 69 MET A C 1
ATOM 518 O O . MET A 1 69 ? 22.340 1.459 -19.229 1.00 85.25 69 MET A O 1
ATOM 522 N N . ALA A 1 70 ? 21.180 0.493 -17.557 1.00 82.62 70 ALA A N 1
ATOM 523 C CA . ALA A 1 70 ? 21.697 1.321 -16.465 1.00 82.62 70 ALA A CA 1
ATOM 524 C C . ALA A 1 70 ? 21.634 2.836 -16.765 1.00 82.62 70 ALA A C 1
ATOM 526 O O . ALA A 1 70 ? 22.600 3.564 -16.530 1.00 82.62 70 ALA A O 1
ATOM 527 N N . LEU A 1 71 ? 20.495 3.297 -17.300 1.00 82.44 71 LEU A N 1
ATOM 528 C CA . LEU A 1 71 ? 20.329 4.677 -17.763 1.00 82.44 71 LEU A CA 1
ATOM 529 C C . LEU A 1 71 ? 20.550 5.671 -16.620 1.00 82.44 71 LEU A C 1
ATOM 531 O O . LEU A 1 71 ? 19.925 5.589 -15.559 1.00 82.44 71 LEU A O 1
ATOM 535 N N . SER A 1 72 ? 21.418 6.650 -16.852 1.00 82.19 72 SER A N 1
ATOM 536 C CA . SER A 1 72 ? 21.557 7.794 -15.965 1.00 82.19 72 SER A CA 1
ATOM 537 C C . SER A 1 72 ? 20.397 8.768 -16.155 1.00 82.19 72 SER A C 1
ATOM 539 O O . SER A 1 72 ? 19.798 8.887 -17.226 1.00 82.19 72 SER A O 1
ATOM 541 N N . ARG A 1 73 ? 20.118 9.558 -15.113 1.00 79.12 73 ARG A N 1
ATOM 542 C CA . ARG A 1 73 ? 19.068 10.578 -15.175 1.00 79.12 73 ARG A CA 1
ATOM 543 C C . ARG A 1 73 ? 19.296 11.594 -16.299 1.00 79.12 73 ARG A C 1
ATOM 545 O O . ARG A 1 73 ? 18.331 12.068 -16.887 1.00 79.12 73 ARG A O 1
ATOM 552 N N . GLN A 1 74 ? 20.554 11.925 -16.597 1.00 83.56 74 GLN A N 1
ATOM 553 C CA . GLN A 1 74 ? 20.889 12.855 -17.675 1.00 83.56 74 GLN A CA 1
ATOM 554 C C . GLN A 1 74 ? 20.575 12.255 -19.050 1.00 83.56 74 GLN A C 1
ATOM 556 O O . GLN A 1 74 ? 20.003 12.945 -19.885 1.00 83.56 74 GLN A O 1
ATOM 561 N N . GLU A 1 75 ? 20.867 10.969 -19.266 1.00 87.69 75 GLU A N 1
ATOM 562 C CA . GLU A 1 75 ? 20.537 10.282 -20.522 1.00 87.69 75 GLU A CA 1
ATOM 563 C C . GLU A 1 75 ? 19.024 10.227 -20.759 1.00 87.69 75 GLU A C 1
ATOM 565 O O . GLU A 1 75 ? 18.570 10.474 -21.876 1.00 87.69 75 GLU A O 1
ATOM 570 N N . GLU A 1 76 ? 18.231 9.976 -19.712 1.00 85.50 76 GLU A N 1
ATOM 571 C CA . GLU A 1 76 ? 16.766 10.038 -19.792 1.00 85.50 76 GLU A CA 1
ATOM 572 C C . GLU A 1 76 ? 16.280 11.442 -20.189 1.00 85.50 76 GLU A C 1
ATOM 574 O O . GLU A 1 76 ? 15.418 11.585 -21.058 1.00 85.50 76 GLU A O 1
ATOM 579 N N . ILE A 1 77 ? 16.847 12.487 -19.575 1.00 85.50 77 ILE A N 1
ATOM 580 C CA . ILE A 1 77 ? 16.517 13.892 -19.853 1.00 85.50 77 ILE A CA 1
ATOM 581 C C . ILE A 1 77 ? 16.870 14.264 -21.294 1.00 85.50 77 ILE A C 1
ATOM 583 O O . ILE A 1 77 ? 16.052 14.858 -21.998 1.00 85.50 77 ILE A O 1
ATOM 587 N N . ASP A 1 78 ? 18.068 13.906 -21.746 1.00 89.38 78 ASP A N 1
ATOM 588 C CA . ASP A 1 78 ? 18.544 14.210 -23.093 1.00 89.38 78 ASP A CA 1
ATOM 589 C C . ASP A 1 78 ? 17.712 13.476 -24.147 1.00 89.38 78 ASP A C 1
ATOM 591 O O . ASP A 1 78 ? 17.350 14.063 -25.171 1.00 89.38 78 ASP A O 1
ATOM 595 N N . TYR A 1 79 ? 17.338 12.220 -23.876 1.00 89.69 79 TYR A N 1
ATOM 596 C CA . TYR A 1 79 ? 16.427 11.463 -24.726 1.00 89.69 79 TYR A CA 1
ATOM 597 C C . TYR A 1 79 ? 15.060 12.147 -24.822 1.00 89.69 79 TYR A C 1
ATOM 599 O O . TYR A 1 79 ? 14.570 12.364 -25.931 1.00 89.69 79 TYR A O 1
ATOM 607 N N . LEU A 1 80 ? 14.458 12.539 -23.695 1.00 90.19 80 LEU A N 1
ATOM 608 C CA . LEU A 1 80 ? 13.168 13.236 -23.671 1.00 90.19 80 LEU A CA 1
ATOM 609 C C . LEU A 1 80 ? 13.227 14.574 -24.424 1.00 90.19 80 LEU A C 1
ATOM 611 O O . LEU A 1 80 ? 12.401 14.813 -25.307 1.00 90.19 80 LEU A O 1
ATOM 615 N N . ASN A 1 81 ? 14.246 15.397 -24.164 1.00 89.38 81 ASN A N 1
ATOM 616 C CA . ASN A 1 81 ? 14.453 16.679 -24.843 1.00 89.38 81 ASN A CA 1
ATOM 617 C C . ASN A 1 81 ? 14.613 16.503 -26.359 1.00 89.38 81 ASN A C 1
ATOM 619 O O . ASN A 1 81 ? 13.995 17.232 -27.137 1.00 89.38 81 ASN A O 1
ATOM 623 N N . LYS A 1 82 ? 15.394 15.504 -26.795 1.00 93.69 82 LYS A N 1
ATOM 624 C CA . LYS A 1 82 ? 15.588 15.181 -28.217 1.00 93.69 82 LYS A CA 1
ATOM 625 C C . LYS A 1 82 ? 14.283 14.778 -28.916 1.00 93.69 82 LYS A C 1
ATOM 627 O O . LYS A 1 82 ? 14.160 14.990 -30.120 1.00 93.69 82 LYS A O 1
ATOM 632 N N . HIS A 1 83 ? 13.314 14.240 -28.175 1.00 93.81 83 HIS A N 1
ATOM 633 C CA . HIS A 1 83 ? 11.990 13.859 -28.678 1.00 93.81 83 HIS A CA 1
ATOM 634 C C . HIS A 1 83 ? 10.896 14.898 -28.368 1.00 93.81 83 HIS A C 1
ATOM 636 O O . HIS A 1 83 ? 9.714 14.610 -28.534 1.00 93.81 83 HIS A O 1
ATOM 642 N N . GLY A 1 84 ? 11.270 16.116 -27.957 1.00 91.94 84 GLY A N 1
ATOM 643 C CA . GLY A 1 84 ? 10.340 17.235 -27.767 1.00 91.94 84 GLY A CA 1
ATOM 644 C C . GLY A 1 84 ? 9.637 17.287 -26.407 1.00 91.94 84 GLY A C 1
ATOM 645 O O . GLY A 1 84 ? 8.732 18.100 -26.229 1.00 91.94 84 GLY A O 1
ATOM 646 N N . PHE A 1 85 ? 10.048 16.469 -25.435 1.00 86.50 85 PHE A N 1
ATOM 647 C CA . PHE A 1 85 ? 9.526 16.493 -24.067 1.00 86.50 85 PHE A CA 1
ATOM 648 C C . PHE A 1 85 ? 10.439 17.321 -23.158 1.00 86.50 85 PHE A C 1
ATOM 650 O O . PHE A 1 85 ? 11.376 16.799 -22.558 1.00 86.50 85 PHE A O 1
ATOM 657 N N . ALA A 1 86 ? 10.154 18.620 -23.046 1.00 80.69 86 ALA A N 1
ATOM 658 C CA . ALA A 1 86 ? 10.865 19.516 -22.136 1.00 80.69 86 ALA A CA 1
ATOM 659 C C . ALA A 1 86 ? 10.146 19.611 -20.779 1.00 80.69 86 ALA A C 1
ATOM 661 O O . ALA A 1 86 ? 8.958 19.933 -20.719 1.00 80.69 86 ALA A O 1
ATOM 662 N N . ALA A 1 87 ? 10.873 19.373 -19.685 1.00 75.75 87 ALA A N 1
ATOM 663 C CA . ALA A 1 87 ? 10.378 19.526 -18.318 1.00 75.75 87 ALA A CA 1
ATOM 664 C C . ALA A 1 87 ? 11.439 20.166 -17.410 1.00 75.75 87 ALA A C 1
ATOM 666 O O . ALA A 1 87 ? 12.637 20.108 -17.683 1.00 75.75 87 ALA A O 1
ATOM 667 N N . ASP A 1 88 ? 11.001 20.766 -16.303 1.00 74.94 88 ASP A N 1
ATOM 668 C CA . ASP A 1 88 ? 11.907 21.240 -15.257 1.00 74.94 88 ASP A CA 1
ATOM 669 C C . ASP A 1 88 ? 12.285 20.077 -14.332 1.00 74.94 88 ASP A C 1
ATOM 671 O O . ASP A 1 88 ? 11.613 19.786 -13.339 1.00 74.94 88 ASP A O 1
ATOM 675 N N . PHE A 1 89 ? 13.369 19.389 -14.681 1.00 69.94 89 PHE A N 1
ATOM 676 C CA . PHE A 1 89 ? 13.825 18.208 -13.954 1.00 69.94 89 PHE A CA 1
ATOM 677 C C . PHE A 1 89 ? 14.389 18.524 -12.558 1.00 69.94 89 PHE A C 1
ATOM 679 O O . PHE A 1 89 ? 14.536 17.606 -11.752 1.00 69.94 89 PHE A O 1
ATOM 686 N N . THR A 1 90 ? 14.633 19.799 -12.222 1.00 64.69 90 THR A N 1
ATOM 687 C CA . THR A 1 90 ? 15.062 20.206 -10.869 1.00 64.69 90 THR A CA 1
ATOM 688 C C . THR A 1 90 ? 13.931 20.117 -9.842 1.00 64.69 90 THR A C 1
ATOM 690 O O . THR A 1 90 ? 14.185 19.913 -8.654 1.00 64.69 90 THR A O 1
ATOM 693 N N . LYS A 1 91 ? 12.669 20.157 -10.295 1.00 62.25 91 LYS A N 1
ATOM 694 C CA . LYS A 1 91 ? 11.477 19.945 -9.454 1.00 62.25 91 LYS A CA 1
ATOM 695 C C . LYS A 1 91 ? 11.269 18.487 -9.034 1.00 62.25 91 LYS A C 1
ATOM 697 O O . LYS A 1 91 ? 10.384 18.209 -8.234 1.00 62.25 91 LYS A O 1
ATOM 702 N N . LEU A 1 92 ? 12.091 17.557 -9.523 1.00 68.50 92 LEU A N 1
ATOM 703 C CA . LEU A 1 92 ? 11.981 16.116 -9.259 1.00 68.50 92 LEU A CA 1
ATOM 704 C C . LEU A 1 92 ? 12.920 15.644 -8.141 1.00 68.50 92 LEU A C 1
ATOM 706 O O . LEU A 1 92 ? 13.405 14.516 -8.159 1.00 68.50 92 LEU A O 1
ATOM 710 N N . LYS A 1 93 ? 13.182 16.517 -7.161 1.00 79.12 93 LYS A N 1
ATOM 711 C CA . LYS A 1 93 ? 14.005 16.205 -5.984 1.00 79.12 93 LYS A CA 1
ATOM 712 C C . LYS A 1 93 ? 13.491 14.982 -5.215 1.00 79.12 93 LYS A C 1
ATOM 714 O O . LYS A 1 93 ? 14.296 14.202 -4.709 1.00 79.12 93 LYS A O 1
ATOM 719 N N . TYR A 1 94 ? 12.169 14.830 -5.140 1.00 87.38 94 TYR A N 1
ATOM 720 C CA . TYR A 1 94 ? 11.512 13.679 -4.532 1.00 87.38 94 TYR A CA 1
ATOM 721 C C . TYR A 1 94 ? 10.806 12.840 -5.592 1.00 87.38 94 TYR A C 1
ATOM 723 O O . TYR A 1 94 ? 10.243 13.355 -6.560 1.00 87.38 94 TYR A O 1
ATOM 731 N N . SER A 1 95 ? 10.809 11.531 -5.370 1.00 87.38 95 SER A N 1
ATOM 732 C CA . SER A 1 95 ? 9.991 10.577 -6.104 1.00 87.38 95 SER A CA 1
ATOM 733 C C . SER A 1 95 ? 8.714 10.313 -5.314 1.00 87.38 95 SER A C 1
ATOM 735 O O . SER A 1 95 ? 8.771 9.869 -4.164 1.00 87.38 95 SER A O 1
ATOM 737 N N . TYR A 1 96 ? 7.575 10.594 -5.943 1.00 91.00 96 TYR A N 1
ATOM 738 C CA . TYR A 1 96 ? 6.251 10.382 -5.375 1.00 91.00 96 TYR A CA 1
ATOM 739 C C . TYR A 1 96 ? 5.579 9.189 -6.040 1.00 91.00 96 TYR A C 1
ATOM 741 O O . TYR A 1 96 ? 5.450 9.148 -7.262 1.00 91.00 96 TYR A O 1
ATOM 749 N N . ASN A 1 97 ? 5.082 8.257 -5.233 1.00 91.25 97 ASN A N 1
ATOM 750 C CA . ASN A 1 97 ? 4.131 7.250 -5.693 1.00 91.25 97 ASN A CA 1
ATOM 751 C C . ASN A 1 97 ? 2.821 7.488 -4.953 1.00 91.25 97 ASN A C 1
ATOM 753 O O . ASN A 1 97 ? 2.727 7.185 -3.765 1.00 91.25 97 ASN A O 1
ATOM 757 N N . VAL A 1 98 ? 1.852 8.081 -5.645 1.00 93.00 98 VAL A N 1
ATOM 758 C CA . VAL A 1 98 ? 0.532 8.399 -5.095 1.00 93.00 98 VAL A CA 1
ATOM 759 C C . VAL A 1 98 ? -0.406 7.235 -5.384 1.00 93.00 98 VAL A C 1
ATOM 761 O O . VAL A 1 98 ? -0.654 6.918 -6.547 1.00 93.00 98 VAL A O 1
ATOM 764 N N . GLY A 1 99 ? -0.900 6.615 -4.319 1.00 92.62 99 GLY A N 1
ATOM 765 C CA . GLY A 1 99 ? -1.853 5.516 -4.356 1.00 92.62 99 GLY A CA 1
ATOM 766 C C . GLY A 1 99 ? -3.183 5.863 -3.697 1.00 92.62 99 GLY A C 1
ATOM 767 O O . GLY A 1 99 ? -3.327 6.911 -3.062 1.00 92.62 99 GLY A O 1
ATOM 768 N N . LEU A 1 100 ? -4.148 4.948 -3.800 1.00 93.69 100 LEU A N 1
ATOM 769 C CA . LEU A 1 100 ? -5.405 5.032 -3.052 1.00 93.69 100 LEU A CA 1
ATOM 770 C C . LEU A 1 100 ? -5.147 4.850 -1.552 1.00 93.69 100 LEU A C 1
ATOM 772 O O . LEU A 1 100 ? -5.729 5.558 -0.734 1.00 93.69 100 LEU A O 1
ATOM 776 N N . TRP A 1 101 ? -4.272 3.906 -1.192 1.00 95.31 101 TRP A N 1
ATOM 777 C CA . TRP A 1 101 ? -3.978 3.574 0.205 1.00 95.31 101 TRP A CA 1
ATOM 778 C C . TRP A 1 101 ? -2.891 4.470 0.818 1.00 95.31 101 TRP A C 1
ATOM 780 O O . TRP A 1 101 ? -2.526 4.310 1.979 1.00 95.31 101 TRP A O 1
ATOM 790 N N . GLY A 1 102 ? -2.318 5.398 0.053 1.00 95.38 102 GLY A N 1
ATOM 791 C CA . GLY A 1 102 ? -1.361 6.384 0.551 1.00 95.38 102 GLY A CA 1
ATOM 792 C C . GLY A 1 102 ? -0.278 6.750 -0.458 1.00 95.38 102 GLY A C 1
ATOM 793 O O . GLY A 1 102 ? -0.087 6.087 -1.476 1.00 95.38 102 GLY A O 1
ATOM 794 N N . THR A 1 103 ? 0.454 7.813 -0.145 1.00 95.12 103 THR A N 1
ATOM 795 C CA . THR A 1 103 ? 1.578 8.318 -0.935 1.00 95.12 103 THR A CA 1
ATOM 796 C C . THR A 1 103 ? 2.896 7.868 -0.316 1.00 95.12 103 THR A C 1
ATOM 798 O O . THR A 1 103 ? 3.068 8.018 0.890 1.00 95.12 103 THR A O 1
ATOM 801 N N . SER A 1 104 ? 3.858 7.385 -1.108 1.00 93.56 104 SER A N 1
ATOM 802 C CA . SER A 1 104 ? 5.263 7.278 -0.676 1.00 93.56 104 SER A CA 1
ATOM 803 C C . SER A 1 104 ? 6.105 8.419 -1.237 1.00 93.56 104 SER A C 1
ATOM 805 O O . SER A 1 104 ? 5.978 8.737 -2.420 1.00 93.56 104 SER A O 1
ATOM 807 N N . ILE A 1 105 ? 7.022 8.935 -0.425 1.00 93.38 105 ILE A N 1
ATOM 808 C CA . ILE A 1 105 ? 7.953 10.017 -0.734 1.00 93.38 105 ILE A CA 1
ATOM 809 C C . ILE A 1 105 ? 9.375 9.482 -0.534 1.00 93.38 105 ILE A C 1
ATOM 811 O O . ILE A 1 105 ? 9.772 9.137 0.583 1.00 93.38 105 ILE A O 1
ATOM 815 N N . CYS A 1 106 ? 10.141 9.400 -1.617 1.00 88.88 106 CYS A N 1
ATOM 816 C CA . CYS A 1 106 ? 11.509 8.880 -1.621 1.00 88.88 106 CYS A CA 1
ATOM 817 C C . CYS A 1 106 ? 12.498 9.920 -2.163 1.00 88.88 106 CYS A C 1
ATOM 819 O O . CYS A 1 106 ? 12.132 10.788 -2.954 1.00 88.88 106 CYS A O 1
ATOM 821 N N . GLY A 1 107 ? 13.775 9.779 -1.800 1.00 86.50 107 GLY A N 1
ATOM 822 C CA . GLY A 1 107 ? 14.848 10.665 -2.260 1.00 86.50 107 GLY A CA 1
ATOM 823 C C . GLY A 1 107 ? 15.008 11.934 -1.417 1.00 86.50 107 GLY A C 1
ATOM 824 O O . GLY A 1 107 ? 14.387 12.092 -0.367 1.00 86.50 107 GLY A O 1
ATOM 825 N N . GLY A 1 108 ? 15.885 12.829 -1.869 1.00 86.44 108 GLY A N 1
ATOM 826 C CA . GLY A 1 108 ? 16.224 14.056 -1.148 1.00 86.44 108 GLY A CA 1
ATOM 827 C C . GLY A 1 108 ? 16.840 13.799 0.233 1.00 86.44 108 GLY A C 1
ATOM 828 O O . GLY A 1 108 ? 17.631 12.876 0.420 1.00 86.44 108 GLY A O 1
ATOM 829 N N . GLU A 1 109 ? 16.463 14.630 1.199 1.00 86.56 109 GLU A N 1
ATOM 830 C CA . GLU A 1 109 ? 16.980 14.663 2.572 1.00 86.56 109 GLU A CA 1
ATOM 831 C C . GLU A 1 109 ? 16.791 13.344 3.315 1.00 86.56 109 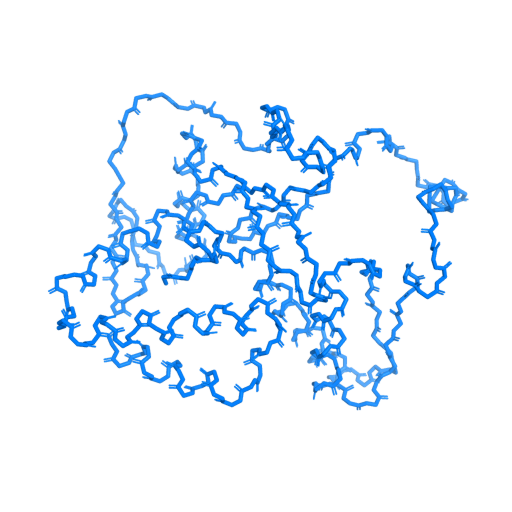GLU A C 1
ATOM 833 O O . GLU A 1 109 ? 17.600 12.995 4.167 1.00 86.56 109 GLU A O 1
ATOM 838 N N . ILE A 1 110 ? 15.756 12.570 2.979 1.00 86.44 110 ILE A N 1
ATOM 839 C CA . ILE A 1 110 ? 15.454 11.345 3.719 1.00 86.44 110 ILE A CA 1
ATOM 840 C C . ILE A 1 110 ? 16.532 10.262 3.546 1.00 86.44 110 ILE A C 1
ATOM 842 O O . ILE A 1 110 ? 16.592 9.330 4.346 1.00 86.44 110 ILE A O 1
ATOM 846 N N . LEU A 1 111 ? 17.406 10.392 2.540 1.00 84.81 111 LEU A N 1
ATOM 847 C CA . LEU A 1 111 ? 18.563 9.514 2.349 1.00 84.81 111 LEU A CA 1
ATOM 848 C C . LEU A 1 111 ? 19.620 9.678 3.456 1.00 84.81 111 LEU A C 1
ATOM 850 O O . LEU A 1 111 ? 20.382 8.747 3.705 1.00 84.81 111 LEU A O 1
ATOM 854 N N . ASP A 1 112 ? 19.646 10.819 4.150 1.00 88.56 112 ASP A N 1
ATOM 855 C CA . ASP A 1 112 ? 20.492 11.052 5.320 1.00 88.56 112 ASP A CA 1
ATOM 856 C C . ASP A 1 112 ? 19.718 10.745 6.610 1.00 88.56 112 ASP A C 1
ATOM 858 O O . ASP A 1 112 ? 18.725 11.398 6.933 1.00 88.56 112 ASP A O 1
ATOM 862 N N . SER A 1 113 ? 20.202 9.770 7.386 1.00 88.81 113 SER A N 1
ATOM 863 C CA . SER A 1 113 ? 19.619 9.359 8.673 1.00 88.81 113 SER A CA 1
ATOM 864 C C . SER A 1 113 ? 19.450 10.493 9.696 1.00 88.81 113 SER A C 1
ATOM 866 O O . SER A 1 113 ? 18.571 10.398 10.551 1.00 88.81 113 SER A O 1
ATOM 868 N N . ALA A 1 114 ? 20.246 11.562 9.600 1.00 91.81 114 ALA A N 1
ATOM 869 C CA . ALA A 1 114 ? 20.173 12.716 10.494 1.00 91.81 114 ALA A CA 1
ATOM 870 C C . ALA A 1 114 ? 19.086 13.730 10.098 1.00 91.81 114 ALA A C 1
ATOM 872 O O . ALA A 1 114 ? 18.803 14.656 10.858 1.00 91.81 114 ALA A O 1
ATOM 873 N N . GLN A 1 115 ? 18.476 13.571 8.923 1.00 90.75 115 GLN A N 1
ATOM 874 C CA . GLN A 1 115 ? 17.493 14.503 8.380 1.00 90.75 115 GLN A CA 1
ATOM 875 C C . GLN A 1 115 ? 16.097 13.881 8.337 1.00 90.75 115 GLN A C 1
ATOM 877 O O . GLN A 1 115 ? 15.938 12.659 8.296 1.00 90.75 115 GLN A O 1
ATOM 882 N N . GLY A 1 116 ? 15.074 14.731 8.369 1.00 88.75 116 GLY A N 1
ATOM 883 C CA . GLY A 1 116 ? 13.679 14.361 8.132 1.00 88.75 116 GLY A CA 1
ATOM 884 C C . GLY A 1 116 ? 13.159 14.969 6.833 1.00 88.75 116 GLY A C 1
ATOM 885 O O .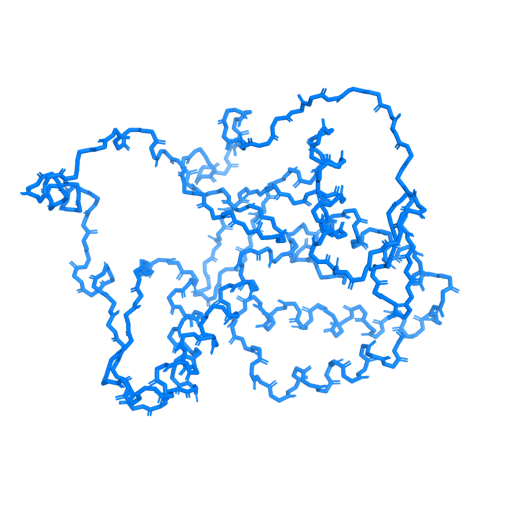 GLY A 1 116 ? 13.872 15.707 6.155 1.00 88.75 116 GLY A O 1
ATOM 886 N N . LEU A 1 117 ? 11.902 14.682 6.495 1.00 91.31 117 LEU A N 1
ATOM 887 C CA . LEU A 1 117 ? 11.247 15.361 5.381 1.00 91.31 117 LEU A CA 1
ATOM 888 C C . LEU A 1 117 ? 10.859 16.798 5.768 1.00 91.31 117 LEU A C 1
ATOM 890 O O . LEU A 1 117 ? 10.197 16.979 6.794 1.00 91.31 117 LEU A O 1
ATOM 894 N N . PRO A 1 118 ? 11.235 17.815 4.970 1.00 92.12 118 PRO A N 1
ATOM 895 C CA . PRO A 1 118 ? 10.739 19.172 5.170 1.00 92.12 118 PRO A CA 1
ATOM 896 C C . PRO A 1 118 ? 9.242 19.256 4.843 1.00 92.12 118 PRO A C 1
ATOM 898 O O . PRO A 1 118 ? 8.727 18.454 4.067 1.00 92.12 118 PRO A O 1
ATOM 901 N N . GLU A 1 119 ? 8.548 20.271 5.373 1.00 91.31 119 GLU A N 1
ATOM 902 C CA . GLU A 1 119 ? 7.107 20.454 5.117 1.00 91.31 119 GLU A CA 1
ATOM 903 C C . GLU A 1 119 ? 6.795 20.539 3.616 1.00 91.31 119 GLU A C 1
ATOM 905 O O . GLU A 1 119 ? 5.805 19.979 3.163 1.00 91.31 119 GLU A O 1
ATOM 910 N N . SER A 1 120 ? 7.682 21.155 2.828 1.00 91.38 120 SER A N 1
ATOM 911 C CA . SER A 1 120 ? 7.552 21.277 1.371 1.00 91.38 120 SER A CA 1
ATOM 912 C C . SER A 1 120 ? 7.656 19.956 0.603 1.00 91.38 120 SER A C 1
ATOM 914 O O . SER A 1 120 ? 7.384 19.943 -0.595 1.00 91.38 120 SER A O 1
ATOM 916 N N . ALA A 1 121 ? 8.079 18.864 1.249 1.00 91.88 121 ALA A N 1
ATOM 917 C CA . ALA A 1 121 ? 8.133 17.550 0.622 1.00 91.88 121 ALA A CA 1
ATOM 918 C C . ALA A 1 121 ? 6.772 16.841 0.628 1.00 91.88 121 ALA A C 1
ATOM 920 O O . ALA A 1 121 ? 6.557 15.977 -0.217 1.00 91.88 121 ALA A O 1
ATOM 921 N N . TYR A 1 122 ? 5.866 17.174 1.549 1.00 93.94 122 TYR A N 1
ATOM 922 C CA . TYR A 1 122 ? 4.529 16.580 1.604 1.00 93.94 122 TYR A CA 1
ATOM 923 C C . TYR A 1 122 ? 3.619 17.186 0.530 1.00 93.94 122 TYR A C 1
ATOM 925 O O . TYR A 1 122 ? 3.707 18.376 0.244 1.00 93.94 122 TYR A O 1
ATOM 933 N N . LEU A 1 123 ? 2.747 16.373 -0.073 1.00 93.75 123 LEU A N 1
ATOM 934 C CA . LEU A 1 123 ? 1.805 16.828 -1.103 1.00 93.75 123 LEU A CA 1
ATOM 935 C C . LEU A 1 123 ? 0.499 17.352 -0.495 1.00 93.75 123 LEU A C 1
ATOM 937 O O . LEU A 1 123 ? -0.171 18.201 -1.082 1.00 93.75 123 LEU A O 1
ATOM 941 N N . LYS A 1 124 ? 0.108 16.822 0.666 1.00 94.06 124 LYS A N 1
ATOM 942 C CA . LYS A 1 124 ? -1.147 17.121 1.355 1.00 94.06 124 LYS A CA 1
ATOM 943 C C . LYS A 1 124 ? -0.836 17.932 2.599 1.00 94.06 124 LYS A C 1
ATOM 945 O O . LYS A 1 124 ? -0.507 17.340 3.620 1.00 94.06 124 LYS A O 1
ATOM 950 N N . HIS A 1 125 ? -0.948 19.259 2.529 1.00 94.19 125 HIS A N 1
ATOM 951 C CA . HIS A 1 125 ? -0.662 20.174 3.644 1.00 94.19 125 HIS A CA 1
ATOM 952 C C . HIS A 1 125 ? -1.801 20.270 4.668 1.00 94.19 125 HIS A C 1
ATOM 954 O O . HIS A 1 125 ? -2.937 19.899 4.389 1.00 94.19 125 HIS A O 1
ATOM 960 N N . CYS A 1 126 ? -1.478 20.743 5.878 1.00 95.88 126 CYS A N 1
ATOM 961 C CA . CYS A 1 126 ? -2.469 20.904 6.938 1.00 95.88 126 CYS A CA 1
ATOM 962 C C . CYS A 1 126 ? -3.337 22.121 6.605 1.00 95.88 126 CYS A C 1
ATOM 964 O O . CYS A 1 126 ? -2.809 23.202 6.346 1.00 95.88 126 CYS A O 1
ATOM 966 N N . THR A 1 127 ? -4.653 21.939 6.581 1.00 97.12 127 THR A N 1
ATOM 967 C CA . THR A 1 127 ? -5.629 22.985 6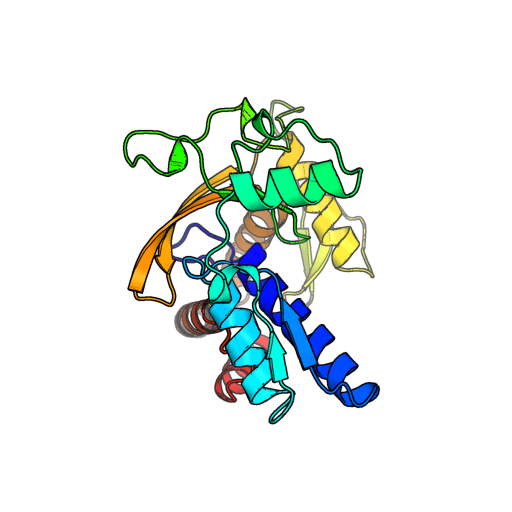.238 1.00 97.12 127 THR A CA 1
ATOM 968 C C . THR A 1 127 ? -6.652 23.225 7.343 1.00 97.12 127 THR A C 1
ATOM 970 O O . THR A 1 127 ? -7.449 24.155 7.240 1.00 97.12 127 THR A O 1
ATOM 973 N N . LYS A 1 128 ? -6.672 22.381 8.379 1.00 97.31 128 LYS A N 1
ATOM 974 C CA . LYS A 1 128 ? -7.559 22.489 9.538 1.00 97.31 128 LYS A CA 1
ATOM 975 C C . LYS A 1 128 ? -6.758 22.426 10.835 1.00 97.31 128 LYS A C 1
ATOM 977 O O . LYS A 1 128 ? -5.777 21.701 10.947 1.00 97.31 128 LYS A O 1
ATOM 982 N N . GLU A 1 129 ? -7.246 23.142 11.838 1.00 95.56 129 GLU A N 1
ATOM 983 C CA . GLU A 1 129 ? -6.722 23.126 13.204 1.00 95.56 129 GLU A CA 1
ATOM 984 C C . GLU A 1 129 ? -7.810 22.655 14.188 1.00 95.56 129 GLU A C 1
ATOM 986 O O . GLU A 1 129 ? -8.992 22.571 13.843 1.00 95.56 129 GLU A O 1
ATOM 991 N N . GLY A 1 130 ? -7.424 22.344 15.427 1.00 96.06 130 GLY A N 1
ATOM 992 C CA . GLY A 1 130 ? -8.344 21.880 16.469 1.00 96.06 130 GLY A CA 1
ATOM 993 C C . GLY A 1 130 ? -8.687 20.391 16.362 1.00 96.06 130 GLY A C 1
ATOM 994 O O . GLY A 1 130 ? -7.844 19.580 15.989 1.00 96.06 130 GLY A O 1
ATOM 995 N N . SER A 1 131 ? -9.914 20.020 16.738 1.00 95.62 131 SER A N 1
ATOM 996 C CA . SER A 1 131 ? -10.368 18.623 16.779 1.00 95.62 131 SER A CA 1
ATOM 997 C C . SER A 1 131 ? -11.701 18.436 16.059 1.00 95.62 131 SER A C 1
ATOM 999 O O . SER A 1 131 ? -12.624 19.223 16.263 1.00 95.62 131 SER A O 1
ATOM 1001 N N . GLU A 1 132 ? -11.827 17.347 15.306 1.00 96.06 132 GLU A N 1
ATOM 1002 C CA . GLU A 1 132 ? -13.067 16.891 14.672 1.00 96.06 132 GLU A CA 1
ATOM 1003 C C . GLU A 1 132 ? -13.336 15.434 15.072 1.00 96.06 132 GLU A C 1
ATOM 1005 O O . GLU A 1 132 ? -12.406 14.643 15.247 1.00 96.06 132 GLU A O 1
ATOM 1010 N N . GLN A 1 133 ? -14.609 15.078 15.259 1.00 97.06 133 GLN A N 1
ATOM 1011 C CA . GLN A 1 133 ? -14.997 13.703 15.562 1.00 97.06 133 GLN A CA 1
ATOM 1012 C C . GLN A 1 133 ? -15.215 12.933 14.260 1.00 97.06 133 GLN A C 1
ATOM 1014 O O . GLN A 1 133 ? -16.135 13.233 13.506 1.00 97.06 133 GLN A O 1
ATOM 1019 N N . LEU A 1 134 ? -14.400 11.904 14.041 1.00 98.00 134 LEU A N 1
ATOM 1020 C CA . LEU A 1 134 ? -14.562 10.950 12.950 1.00 98.00 134 LEU A CA 1
ATOM 1021 C C . LEU A 1 134 ? -15.224 9.672 13.475 1.00 98.00 134 LEU A C 1
ATOM 1023 O O . LEU A 1 134 ? -14.693 9.018 14.377 1.00 98.00 134 LEU A O 1
ATOM 1027 N N . ARG A 1 135 ? -16.365 9.292 12.898 1.00 98.44 135 ARG A N 1
ATOM 1028 C CA . ARG A 1 135 ? -17.031 8.011 13.162 1.00 98.44 135 ARG A CA 1
ATOM 1029 C C . ARG A 1 135 ? -16.820 7.073 11.982 1.00 98.44 135 ARG A C 1
ATOM 1031 O O . ARG A 1 135 ? -17.148 7.426 10.856 1.00 98.44 135 ARG A O 1
ATOM 1038 N N . LEU A 1 136 ? -16.316 5.873 12.256 1.00 98.62 136 LEU A N 1
ATOM 1039 C CA . LEU A 1 136 ? -16.159 4.803 11.273 1.00 98.62 136 LEU A CA 1
ATOM 1040 C C . LEU A 1 136 ? -17.052 3.629 11.672 1.00 98.62 136 LEU A C 1
ATOM 1042 O O . LEU A 1 136 ? -16.929 3.116 12.786 1.00 98.62 136 LEU A O 1
ATOM 1046 N N . THR A 1 137 ? -17.937 3.211 10.771 1.00 98.44 137 THR A N 1
ATOM 1047 C CA . THR A 1 137 ? -18.801 2.042 10.969 1.00 98.44 137 THR A CA 1
ATOM 1048 C C . THR A 1 137 ? -18.249 0.873 10.178 1.00 98.44 137 THR A C 1
ATOM 1050 O O . THR A 1 137 ? -18.018 0.989 8.973 1.00 98.44 137 THR A O 1
ATOM 1053 N N . PHE A 1 138 ? -18.069 -0.254 10.862 1.00 98.25 138 PHE A N 1
ATOM 1054 C CA . PHE A 1 138 ? -17.588 -1.489 10.263 1.00 98.25 138 PHE A CA 1
ATOM 1055 C C . PHE A 1 138 ? -18.672 -2.563 10.291 1.00 98.25 138 PHE A C 1
ATOM 1057 O O . PHE A 1 138 ? -19.332 -2.749 11.313 1.00 98.25 138 PHE A O 1
ATOM 1064 N N . GLU A 1 139 ? -18.792 -3.319 9.204 1.00 96.81 139 GLU A N 1
ATOM 1065 C CA . GLU A 1 139 ? -19.584 -4.546 9.144 1.00 96.81 139 GLU A CA 1
ATOM 1066 C C . GLU A 1 139 ? -18.671 -5.696 8.735 1.00 96.81 139 GLU A C 1
ATOM 1068 O O . GLU A 1 139 ? -18.052 -5.649 7.676 1.00 96.81 139 GLU A O 1
ATOM 1073 N N . LYS A 1 140 ? -18.555 -6.722 9.591 1.00 95.00 140 LYS A N 1
ATOM 1074 C CA . LYS A 1 140 ? -17.658 -7.875 9.365 1.00 95.00 140 LYS A CA 1
ATOM 1075 C C . LYS A 1 140 ? -16.220 -7.462 8.992 1.00 95.00 140 LYS A C 1
ATOM 1077 O O . LYS A 1 140 ? -15.605 -8.042 8.109 1.00 95.00 140 LYS A O 1
ATOM 1082 N N . GLY A 1 141 ? -15.710 -6.417 9.647 1.00 95.25 141 GLY A N 1
ATOM 1083 C CA . GLY A 1 141 ? -14.362 -5.883 9.421 1.00 95.25 141 GLY A CA 1
ATOM 1084 C C . GLY A 1 141 ? -14.225 -4.920 8.233 1.00 95.25 141 GLY A C 1
ATOM 1085 O O . GLY A 1 141 ? -13.209 -4.235 8.121 1.00 95.25 141 GLY A O 1
ATOM 1086 N N . GLU A 1 142 ? -15.246 -4.778 7.387 1.00 96.75 142 GLU A N 1
ATOM 1087 C CA . GLU A 1 142 ? -15.228 -3.843 6.260 1.00 96.75 142 GLU A CA 1
ATOM 1088 C C . GLU A 1 142 ? -15.776 -2.470 6.650 1.00 96.75 142 GLU A C 1
ATOM 1090 O O . GLU A 1 142 ? -16.805 -2.374 7.318 1.00 96.75 142 GLU A O 1
ATOM 1095 N N . LEU A 1 143 ? -15.124 -1.394 6.202 1.00 98.00 143 LEU A N 1
ATOM 1096 C CA . LEU A 1 143 ? -15.611 -0.026 6.391 1.00 98.00 143 LEU A CA 1
ATOM 1097 C C . LEU A 1 143 ? -16.857 0.213 5.524 1.00 98.00 143 LEU A C 1
ATOM 1099 O O . LEU A 1 143 ? -16.758 0.201 4.299 1.00 98.00 143 LEU A O 1
ATOM 1103 N N . LYS A 1 144 ? -18.009 0.465 6.157 1.00 97.88 144 LYS A N 1
ATOM 1104 C CA . LYS A 1 144 ? -19.295 0.699 5.474 1.00 97.88 144 LYS A CA 1
ATOM 1105 C C . LYS A 1 144 ? -19.833 2.118 5.604 1.00 97.88 144 LYS A C 1
ATOM 1107 O O . LYS A 1 144 ? -20.602 2.540 4.747 1.00 97.88 144 LYS A O 1
ATOM 1112 N N . ALA A 1 145 ? -19.448 2.864 6.640 1.00 98.44 145 ALA A N 1
ATOM 1113 C CA . ALA A 1 145 ? -19.871 4.257 6.776 1.00 98.44 145 ALA A CA 1
ATOM 1114 C C . ALA A 1 145 ? -18.805 5.155 7.407 1.00 98.44 145 ALA A C 1
ATOM 1116 O O . ALA A 1 145 ? -18.027 4.714 8.260 1.00 98.44 145 ALA A O 1
ATOM 1117 N N . VAL A 1 146 ? -18.816 6.429 7.011 1.00 98.62 146 VAL A N 1
ATOM 1118 C CA . VAL A 1 146 ? -17.963 7.498 7.547 1.00 98.62 146 VAL A CA 1
ATOM 1119 C C . VAL A 1 146 ? -18.863 8.657 7.964 1.00 98.62 146 VAL A C 1
ATOM 1121 O O . VAL A 1 146 ? -19.596 9.182 7.138 1.00 98.62 146 VAL A O 1
ATOM 1124 N N . ASN A 1 147 ? -18.831 9.054 9.239 1.00 97.88 147 ASN A N 1
ATOM 1125 C CA . ASN A 1 147 ? -19.722 10.082 9.802 1.00 97.88 147 ASN A CA 1
ATOM 1126 C C . ASN A 1 147 ? -21.205 9.844 9.459 1.00 97.88 147 ASN A C 1
ATOM 1128 O O . ASN A 1 147 ? -21.904 10.748 9.012 1.00 97.88 147 ASN A O 1
ATOM 1132 N N . ASP A 1 148 ? -21.655 8.601 9.657 1.00 97.00 148 ASP A N 1
ATOM 1133 C CA . ASP A 1 148 ? -23.024 8.126 9.404 1.00 97.00 148 ASP A CA 1
ATOM 1134 C C . ASP A 1 148 ? -23.455 8.115 7.915 1.00 97.00 148 ASP A C 1
ATOM 1136 O O . ASP A 1 148 ? -24.528 7.609 7.589 1.00 97.00 148 ASP A O 1
ATOM 1140 N N . GLU A 1 149 ? -22.601 8.564 6.988 1.00 98.12 149 GLU A N 1
ATOM 1141 C CA . GLU A 1 149 ? -22.790 8.409 5.541 1.00 98.12 149 GLU A CA 1
ATOM 1142 C C . GLU A 1 149 ? -22.366 7.002 5.101 1.00 98.12 149 GLU A C 1
ATOM 1144 O O . GLU A 1 149 ? -21.215 6.606 5.295 1.00 98.12 149 GLU A O 1
ATOM 1149 N N . THR A 1 150 ? -23.296 6.230 4.531 1.00 98.25 150 THR A N 1
ATOM 1150 C CA . THR A 1 150 ? -23.042 4.865 4.039 1.00 98.25 150 THR A CA 1
ATOM 1151 C C . THR A 1 150 ? -22.413 4.880 2.649 1.00 98.25 150 THR A C 1
ATOM 1153 O O . THR A 1 150 ? -22.832 5.638 1.776 1.00 98.25 150 THR A O 1
ATOM 1156 N N . PHE A 1 151 ? -21.443 3.996 2.432 1.00 97.81 151 PHE A N 1
ATOM 1157 C CA . PHE A 1 151 ? -20.735 3.837 1.169 1.00 97.81 151 PHE A CA 1
ATOM 1158 C C . PHE A 1 151 ? -20.857 2.397 0.666 1.00 97.81 151 PHE A C 1
ATOM 1160 O O . PHE A 1 151 ? -20.317 1.474 1.276 1.00 97.81 151 PHE A O 1
ATOM 1167 N N . ASP A 1 152 ? -21.499 2.218 -0.490 1.00 95.69 152 ASP A N 1
ATOM 1168 C CA . ASP A 1 152 ? -21.458 0.943 -1.224 1.00 95.69 152 ASP A CA 1
ATOM 1169 C C . ASP A 1 152 ? -20.091 0.718 -1.886 1.00 95.69 152 ASP A C 1
ATOM 1171 O O . ASP A 1 152 ? -19.665 -0.417 -2.084 1.00 95.69 152 ASP A O 1
ATOM 1175 N N . ASP A 1 153 ? -19.404 1.812 -2.227 1.00 96.88 153 ASP A N 1
ATOM 1176 C CA . ASP A 1 153 ? -18.079 1.815 -2.841 1.00 96.88 153 ASP A CA 1
ATOM 1177 C C . ASP A 1 153 ? -16.989 2.030 -1.771 1.00 96.88 153 ASP A C 1
ATOM 1179 O O . ASP A 1 153 ? -16.846 3.150 -1.257 1.00 96.88 153 ASP A O 1
ATOM 1183 N N . PRO A 1 154 ? -16.174 1.003 -1.455 1.00 95.81 154 PRO A N 1
ATOM 1184 C CA . PRO A 1 154 ? -15.095 1.118 -0.478 1.00 95.81 154 PRO A CA 1
ATOM 1185 C C . PRO A 1 154 ? -14.055 2.180 -0.848 1.00 95.81 154 PRO A C 1
ATOM 1187 O O . PRO A 1 154 ? -13.447 2.776 0.041 1.00 95.81 154 PRO A O 1
ATOM 1190 N N . ILE A 1 155 ? -13.854 2.455 -2.142 1.00 97.06 155 ILE A N 1
ATOM 1191 C CA . ILE A 1 155 ? -12.891 3.458 -2.612 1.00 97.06 155 ILE A CA 1
ATOM 1192 C C . ILE A 1 155 ? -13.328 4.845 -2.145 1.00 97.06 155 ILE A C 1
ATOM 1194 O O . ILE A 1 155 ? -12.519 5.588 -1.588 1.00 97.06 155 ILE A O 1
ATOM 1198 N N . LYS A 1 156 ? -14.615 5.175 -2.301 1.00 98.25 156 LYS A N 1
ATOM 1199 C CA . LYS A 1 156 ? -15.171 6.451 -1.829 1.00 98.25 156 LYS A CA 1
ATOM 1200 C C . LYS A 1 156 ? -15.096 6.580 -0.314 1.00 98.25 156 LYS A C 1
ATOM 1202 O O . LYS A 1 156 ? -14.757 7.653 0.177 1.00 98.25 156 LYS A O 1
ATOM 1207 N N . ALA A 1 157 ? -15.340 5.493 0.420 1.00 98.31 157 ALA A N 1
ATOM 1208 C CA . ALA A 1 157 ? -15.185 5.490 1.872 1.00 98.31 157 ALA A CA 1
ATOM 1209 C C . ALA A 1 157 ? -13.736 5.814 2.279 1.00 98.31 157 ALA A C 1
ATOM 1211 O O . ALA A 1 157 ? -13.508 6.707 3.092 1.00 98.31 157 ALA A O 1
ATOM 1212 N N . ILE A 1 158 ? -12.745 5.151 1.666 1.00 98.06 158 ILE A N 1
ATOM 1213 C CA . ILE A 1 158 ? -11.314 5.402 1.914 1.00 98.06 158 ILE A CA 1
ATOM 1214 C C . ILE A 1 158 ? -10.952 6.852 1.581 1.00 98.06 158 ILE A C 1
ATOM 1216 O O . ILE A 1 158 ? -10.331 7.530 2.398 1.00 98.06 158 ILE A O 1
ATOM 1220 N N . GLN A 1 159 ? -11.377 7.348 0.417 1.00 98.12 159 GLN A N 1
ATOM 1221 C CA . GLN A 1 159 ? -11.145 8.731 -0.000 1.00 98.12 159 GLN A CA 1
ATOM 1222 C C . GLN A 1 159 ? -11.765 9.735 0.973 1.00 98.12 159 GLN A C 1
ATOM 1224 O O . GLN A 1 159 ? -11.142 10.756 1.260 1.00 98.12 159 GLN A O 1
ATOM 1229 N N . LYS A 1 160 ? -12.947 9.438 1.529 1.00 98.44 160 LYS A N 1
ATOM 1230 C CA . LYS A 1 160 ? -13.593 10.304 2.516 1.00 98.44 160 LYS A CA 1
ATOM 1231 C C . LYS A 1 160 ? -12.803 10.381 3.819 1.00 98.44 160 LYS A C 1
ATOM 1233 O O . LYS A 1 160 ? -12.621 11.468 4.365 1.00 98.44 160 LYS A O 1
ATOM 1238 N N . VAL A 1 161 ? -12.301 9.245 4.308 1.00 98.56 161 VAL A N 1
ATOM 1239 C CA . VAL A 1 161 ? -11.431 9.228 5.495 1.00 98.56 161 VAL A CA 1
ATOM 1240 C C . VAL A 1 161 ? -10.115 9.961 5.217 1.00 98.56 161 VAL A C 1
ATOM 1242 O O . VAL A 1 161 ? -9.650 10.713 6.073 1.00 98.56 161 VAL A O 1
ATOM 1245 N N . GLU A 1 162 ? -9.534 9.778 4.029 1.00 98.12 162 GLU A N 1
ATOM 1246 C CA . GLU A 1 162 ? -8.302 10.459 3.619 1.00 98.12 162 GLU A CA 1
ATOM 1247 C C . GLU A 1 162 ? -8.501 11.977 3.583 1.00 98.12 162 GLU A C 1
ATOM 1249 O O . GLU A 1 162 ? -7.695 12.696 4.161 1.00 98.12 162 GLU A O 1
ATOM 1254 N N . GLU A 1 163 ? -9.585 12.461 2.968 1.00 97.38 163 GLU A N 1
ATOM 1255 C CA . GLU A 1 163 ? -9.942 13.885 2.900 1.00 97.38 163 GLU A CA 1
ATOM 1256 C C . GLU A 1 163 ? -9.999 14.511 4.301 1.00 97.38 163 GLU A C 1
ATOM 1258 O O . GLU A 1 163 ? -9.367 15.539 4.555 1.00 97.38 163 GLU A O 1
ATOM 1263 N N . ILE A 1 164 ? -10.724 13.871 5.225 1.00 98.06 164 ILE A N 1
ATOM 1264 C CA . ILE A 1 164 ? -10.897 14.373 6.593 1.00 98.06 164 ILE A CA 1
ATOM 1265 C C . ILE A 1 164 ? -9.563 14.344 7.343 1.00 98.06 164 ILE A C 1
ATOM 1267 O O . ILE A 1 164 ? -9.170 15.348 7.931 1.00 98.06 164 ILE A O 1
ATOM 1271 N N . GLY A 1 165 ? -8.853 13.212 7.332 1.00 98.12 165 GLY A N 1
ATOM 1272 C CA . GLY A 1 165 ? -7.628 13.037 8.111 1.00 98.12 165 GLY A CA 1
ATOM 1273 C C . GLY A 1 165 ? -6.446 13.858 7.587 1.00 98.12 165 GLY A C 1
ATOM 1274 O O . GLY A 1 165 ? -5.718 14.469 8.374 1.00 98.12 165 GLY A O 1
ATOM 1275 N N . ALA A 1 166 ? -6.267 13.920 6.266 1.00 97.69 166 ALA A N 1
ATOM 1276 C CA . ALA A 1 166 ? -5.160 14.642 5.646 1.00 97.69 166 ALA A CA 1
ATOM 1277 C C . ALA A 1 166 ? -5.252 16.156 5.880 1.00 97.69 166 ALA A C 1
ATOM 1279 O O . ALA A 1 166 ? -4.216 16.805 6.030 1.00 97.69 166 ALA A O 1
ATOM 1280 N N . ALA A 1 167 ? -6.466 16.707 6.010 1.00 97.69 167 ALA A N 1
ATOM 1281 C CA . ALA A 1 167 ? -6.678 18.113 6.358 1.00 97.69 167 ALA A CA 1
ATOM 1282 C C . ALA A 1 167 ? -6.049 18.505 7.711 1.00 97.69 167 ALA A C 1
ATOM 1284 O O . ALA A 1 167 ? -5.722 19.674 7.904 1.00 97.69 167 ALA A O 1
ATOM 1285 N N . TYR A 1 168 ? -5.836 17.542 8.614 1.00 97.81 168 TYR A N 1
ATOM 1286 C CA . TYR A 1 168 ? -5.155 17.714 9.905 1.00 97.81 168 TYR A CA 1
ATOM 1287 C C . TYR A 1 168 ? -3.683 17.255 9.886 1.00 97.81 168 TYR A C 1
ATOM 1289 O O . TYR A 1 168 ? -3.039 17.188 10.931 1.00 97.81 168 TYR A O 1
ATOM 1297 N N . GLY A 1 169 ? -3.144 16.875 8.722 1.00 96.31 169 GLY A N 1
ATOM 1298 C CA . GLY A 1 169 ? -1.795 16.311 8.596 1.00 96.31 169 GLY A CA 1
ATOM 1299 C C . GLY A 1 169 ? -1.632 14.908 9.200 1.00 96.31 169 GLY A C 1
ATOM 1300 O O . GLY A 1 169 ? -0.504 14.466 9.421 1.00 96.31 169 GLY A O 1
ATOM 1301 N N . ILE A 1 170 ? -2.731 14.195 9.475 1.00 97.38 170 ILE A N 1
ATOM 1302 C CA . ILE A 1 170 ? -2.691 12.842 10.047 1.00 97.38 170 ILE A CA 1
ATOM 1303 C C . ILE A 1 170 ? -2.084 11.863 9.039 1.00 97.38 170 ILE A C 1
ATOM 1305 O O . ILE A 1 170 ? -2.349 11.929 7.843 1.00 97.38 170 ILE A O 1
ATOM 1309 N N . GLY A 1 171 ? -1.285 10.914 9.533 1.00 95.69 171 GLY A N 1
ATOM 1310 C CA . GLY A 1 171 ? -0.713 9.845 8.712 1.00 95.69 171 GLY A CA 1
ATOM 1311 C C . GLY A 1 171 ? 0.504 10.261 7.885 1.00 95.69 171 GLY A C 1
ATOM 1312 O O . GLY A 1 171 ? 0.904 9.502 7.004 1.00 95.69 171 GLY A O 1
ATOM 1313 N N . ARG A 1 172 ? 1.089 11.434 8.161 1.00 96.00 172 ARG A N 1
ATOM 1314 C CA . ARG A 1 172 ? 2.438 11.787 7.708 1.00 96.00 172 ARG A CA 1
ATOM 1315 C C . ARG A 1 172 ? 3.471 11.196 8.652 1.00 96.00 172 ARG A C 1
ATOM 1317 O O . ARG A 1 172 ? 3.447 11.500 9.842 1.00 96.00 172 ARG A O 1
ATOM 1324 N N . ASP A 1 173 ? 4.370 10.376 8.130 1.00 93.69 173 ASP A N 1
ATOM 1325 C CA . ASP A 1 173 ? 5.473 9.825 8.917 1.00 93.69 173 ASP A CA 1
ATOM 1326 C C . ASP A 1 173 ? 6.610 9.345 8.002 1.00 93.69 173 ASP A C 1
ATOM 1328 O O . ASP A 1 173 ? 6.540 9.421 6.771 1.00 93.69 173 ASP A O 1
ATOM 1332 N N . MET A 1 174 ? 7.678 8.837 8.609 1.00 92.44 174 MET A N 1
ATOM 1333 C CA . MET A 1 174 ? 8.797 8.194 7.942 1.00 92.44 174 MET A CA 1
ATOM 1334 C C . MET A 1 174 ? 9.011 6.789 8.489 1.00 92.44 174 MET A C 1
ATOM 1336 O O . MET A 1 174 ? 8.854 6.512 9.673 1.00 92.44 174 MET A O 1
ATOM 1340 N N . HIS A 1 175 ? 9.450 5.890 7.619 1.00 92.75 175 HIS A N 1
ATOM 1341 C CA . HIS A 1 175 ? 9.732 4.509 7.960 1.00 92.75 175 HIS A CA 1
ATOM 1342 C C . HIS A 1 175 ? 11.126 4.109 7.483 1.00 92.75 175 HIS A C 1
ATOM 1344 O O . HIS A 1 175 ? 11.522 4.402 6.354 1.00 92.75 175 HIS A O 1
ATOM 1350 N N . VAL A 1 176 ? 11.853 3.410 8.357 1.00 92.19 176 VAL A N 1
ATOM 1351 C CA . VAL A 1 176 ? 13.056 2.652 8.010 1.00 92.19 176 VAL A CA 1
ATOM 1352 C C . VAL A 1 176 ? 12.709 1.175 8.113 1.00 92.19 176 VAL A C 1
ATOM 1354 O O . VAL A 1 176 ? 12.312 0.701 9.179 1.00 92.19 176 VAL A O 1
ATOM 1357 N N . GLY A 1 177 ? 12.863 0.460 7.007 1.00 89.88 177 GLY A N 1
ATOM 1358 C CA . GLY A 1 177 ? 12.500 -0.947 6.901 1.00 89.88 177 GLY A CA 1
ATOM 1359 C C . GLY A 1 177 ? 13.516 -1.745 6.108 1.00 89.88 177 GLY A C 1
ATOM 1360 O O . GLY A 1 177 ? 14.398 -1.192 5.450 1.00 89.88 177 GLY A O 1
ATOM 1361 N N . ASP A 1 178 ? 13.386 -3.061 6.184 1.00 89.75 178 ASP A N 1
ATOM 1362 C CA . ASP A 1 178 ? 14.134 -3.984 5.342 1.00 89.75 178 ASP A CA 1
ATOM 1363 C C . ASP A 1 178 ? 13.506 -4.050 3.949 1.00 89.75 178 ASP A C 1
ATOM 1365 O O . ASP A 1 178 ? 12.287 -4.138 3.795 1.00 89.75 178 ASP A O 1
ATOM 1369 N N . THR A 1 179 ? 14.357 -3.965 2.934 1.00 88.44 179 THR A N 1
ATOM 1370 C CA . THR A 1 179 ? 14.002 -4.182 1.529 1.00 88.44 179 THR A CA 1
ATOM 1371 C C . THR A 1 179 ? 14.042 -5.671 1.197 1.00 88.44 179 THR A C 1
ATOM 1373 O O . THR A 1 179 ? 14.679 -6.452 1.902 1.00 88.44 179 THR A O 1
ATOM 1376 N N . ILE A 1 180 ? 13.422 -6.061 0.082 1.00 87.69 180 ILE A N 1
ATOM 1377 C CA . ILE A 1 180 ? 13.395 -7.458 -0.380 1.00 87.69 180 ILE A CA 1
ATOM 1378 C C . ILE A 1 180 ? 14.818 -7.961 -0.690 1.00 87.69 180 ILE A C 1
ATOM 1380 O O . ILE A 1 180 ? 15.134 -9.126 -0.485 1.00 87.69 180 ILE A O 1
ATOM 1384 N N . ILE A 1 181 ? 15.708 -7.063 -1.123 1.00 85.00 181 ILE A N 1
ATOM 1385 C CA . ILE A 1 181 ? 17.119 -7.361 -1.419 1.00 85.00 181 ILE A CA 1
ATOM 1386 C C . ILE A 1 181 ? 18.034 -7.348 -0.181 1.00 85.00 181 ILE A C 1
ATOM 1388 O O . ILE A 1 181 ? 19.247 -7.482 -0.318 1.00 85.00 181 ILE A O 1
ATOM 1392 N N . GLY A 1 182 ? 17.486 -7.162 1.024 1.00 86.50 182 GLY A N 1
ATOM 1393 C CA . GLY A 1 182 ? 18.238 -7.281 2.278 1.00 86.50 182 GLY A CA 1
ATOM 1394 C C . GLY A 1 182 ? 19.002 -6.030 2.730 1.00 86.50 182 GLY A C 1
ATOM 1395 O O . GLY A 1 182 ? 19.808 -6.118 3.654 1.00 86.50 182 GLY A O 1
ATOM 1396 N N . ILE A 1 183 ? 18.759 -4.859 2.129 1.00 89.06 183 ILE A N 1
ATOM 1397 C CA . ILE A 1 183 ? 19.279 -3.566 2.622 1.00 89.06 183 ILE A CA 1
ATOM 1398 C C . ILE A 1 183 ? 18.216 -2.795 3.414 1.00 89.06 183 ILE A C 1
ATOM 1400 O O . ILE A 1 183 ? 17.019 -3.055 3.272 1.00 89.06 183 ILE A O 1
ATOM 1404 N N . LYS A 1 184 ? 18.631 -1.794 4.201 1.00 89.12 184 LYS A N 1
ATOM 1405 C CA . LYS A 1 184 ? 17.694 -0.832 4.800 1.00 89.12 184 LYS A CA 1
ATOM 1406 C C . LYS A 1 184 ? 17.246 0.193 3.760 1.00 89.12 184 LYS A C 1
ATOM 1408 O O . LYS A 1 184 ? 18.073 0.809 3.096 1.00 89.12 184 LYS A O 1
ATOM 1413 N N . GLY A 1 185 ? 15.938 0.397 3.661 1.00 88.94 185 GLY A N 1
ATOM 1414 C CA . GLY A 1 185 ? 15.321 1.470 2.890 1.00 88.94 185 GLY A CA 1
ATOM 1415 C C . GLY A 1 185 ? 14.674 2.488 3.818 1.00 88.94 185 GLY A C 1
ATOM 1416 O O . GLY A 1 185 ? 14.133 2.121 4.863 1.00 88.94 185 GLY A O 1
ATOM 1417 N N . ARG A 1 186 ? 14.710 3.765 3.429 1.00 90.75 186 ARG A N 1
ATOM 1418 C CA . ARG A 1 186 ? 14.018 4.842 4.138 1.00 90.75 186 ARG A CA 1
ATOM 1419 C C . ARG A 1 186 ? 13.021 5.530 3.218 1.00 90.75 186 ARG A C 1
ATOM 1421 O O . ARG A 1 186 ? 13.350 5.857 2.081 1.00 90.75 186 ARG A O 1
ATOM 1428 N N . VAL A 1 187 ? 11.805 5.717 3.716 1.00 91.44 187 VAL A N 1
ATOM 1429 C CA . VAL A 1 187 ? 10.672 6.236 2.947 1.00 91.44 187 VAL A CA 1
ATOM 1430 C C . VAL A 1 187 ? 9.815 7.129 3.829 1.00 91.44 187 VAL A C 1
ATOM 1432 O O . VAL A 1 187 ? 9.535 6.785 4.974 1.00 91.44 187 VAL A O 1
ATOM 1435 N N . GLY A 1 188 ? 9.412 8.283 3.314 1.00 94.31 188 GLY A N 1
ATOM 1436 C CA . GLY A 1 188 ? 8.349 9.077 3.914 1.00 94.31 188 GLY A CA 1
ATOM 1437 C C . GLY A 1 188 ? 7.011 8.697 3.313 1.00 94.31 188 GLY A C 1
ATOM 1438 O O . GLY A 1 188 ? 6.959 8.142 2.215 1.00 94.31 188 GLY A O 1
ATOM 1439 N N . PHE A 1 189 ? 5.920 8.970 4.010 1.00 95.56 189 PHE A N 1
ATOM 1440 C CA . PHE A 1 189 ? 4.603 8.664 3.477 1.00 95.56 189 PHE A CA 1
ATOM 1441 C C . PHE A 1 189 ? 3.512 9.591 3.998 1.00 95.56 189 PHE A C 1
ATOM 1443 O O . PHE A 1 189 ? 3.666 10.234 5.031 1.00 95.56 189 PHE A O 1
ATOM 1450 N N . GLU A 1 190 ? 2.406 9.619 3.257 1.00 97.00 190 GLU A N 1
ATOM 1451 C CA . GLU A 1 190 ? 1.152 10.285 3.609 1.00 97.00 190 GLU A CA 1
ATOM 1452 C C . GLU A 1 190 ? 0.025 9.266 3.485 1.00 97.00 190 GLU A C 1
ATOM 1454 O O . GLU A 1 190 ? -0.268 8.786 2.388 1.00 97.00 190 GLU A O 1
ATOM 1459 N N . ALA A 1 191 ? -0.575 8.889 4.606 1.00 97.25 191 ALA A N 1
ATOM 1460 C CA . ALA A 1 191 ? -1.495 7.763 4.651 1.00 97.25 191 ALA A CA 1
ATOM 1461 C C . ALA A 1 191 ? -2.549 7.969 5.753 1.00 97.25 191 ALA A C 1
ATOM 1463 O O . ALA A 1 191 ? -2.625 7.199 6.711 1.00 97.25 191 ALA A O 1
ATOM 1464 N N . ALA A 1 192 ? -3.347 9.035 5.661 1.00 98.00 192 ALA A N 1
ATOM 1465 C CA . ALA A 1 192 ? -4.302 9.392 6.710 1.00 98.00 192 ALA A CA 1
ATOM 1466 C C . ALA A 1 192 ? -5.382 8.311 6.890 1.00 98.00 192 ALA A C 1
ATOM 1468 O O . ALA A 1 192 ? -5.596 7.816 8.001 1.00 98.00 192 ALA A O 1
ATOM 1469 N N . ALA A 1 193 ? -6.009 7.897 5.788 1.00 98.00 193 ALA A N 1
ATOM 1470 C CA . ALA A 1 193 ? -7.046 6.878 5.752 1.00 98.00 193 ALA A CA 1
ATOM 1471 C C . ALA A 1 193 ? -6.609 5.553 6.372 1.00 98.00 193 ALA A C 1
ATOM 1473 O O . ALA A 1 193 ? -7.249 5.128 7.336 1.00 98.00 193 ALA A O 1
ATOM 1474 N N . PRO A 1 194 ? -5.534 4.884 5.915 1.00 97.31 194 PRO A N 1
ATOM 1475 C CA . PRO A 1 194 ? -5.157 3.609 6.506 1.00 97.31 194 PRO A CA 1
ATOM 1476 C C . PRO A 1 194 ? -4.765 3.729 7.973 1.00 97.31 194 PRO A C 1
ATOM 1478 O O . PRO A 1 194 ? -5.086 2.827 8.739 1.00 97.31 194 PRO A O 1
ATOM 1481 N N . MET A 1 195 ? -4.128 4.823 8.402 1.00 98.00 195 MET A N 1
ATOM 1482 C CA . MET A 1 195 ? -3.763 4.995 9.810 1.00 98.00 195 MET A CA 1
ATOM 1483 C C . MET A 1 195 ? -5.004 5.096 10.704 1.00 98.00 195 MET A C 1
ATOM 1485 O O . MET A 1 195 ? -5.069 4.437 11.745 1.00 98.00 195 MET A O 1
ATOM 1489 N N . LEU A 1 196 ? -6.019 5.848 10.271 1.00 98.38 196 LEU A N 1
ATOM 1490 C CA . LEU A 1 196 ? -7.289 5.987 10.985 1.00 98.38 196 LEU A CA 1
ATOM 1491 C C . LEU A 1 196 ? -8.123 4.698 10.935 1.00 98.38 196 LEU A C 1
ATOM 1493 O O . LEU A 1 196 ? -8.591 4.230 11.974 1.00 98.38 196 LEU A O 1
ATOM 1497 N N . ILE A 1 197 ? -8.256 4.084 9.756 1.00 98.50 197 ILE A N 1
ATOM 1498 C CA . ILE A 1 197 ? -9.023 2.848 9.551 1.00 98.50 197 ILE A CA 1
ATOM 1499 C C . ILE A 1 197 ? -8.402 1.698 10.345 1.00 98.50 197 ILE A C 1
ATOM 1501 O O . ILE A 1 197 ? -9.108 1.026 11.092 1.00 98.50 197 ILE A O 1
ATOM 1505 N N . ILE A 1 198 ? -7.083 1.486 10.249 1.00 97.75 198 ILE A N 1
ATOM 1506 C CA . ILE A 1 198 ? -6.386 0.434 11.004 1.00 97.75 198 ILE A CA 1
ATOM 1507 C C . ILE A 1 198 ? -6.489 0.695 12.507 1.00 97.75 198 ILE A C 1
ATOM 1509 O O . ILE A 1 198 ? -6.699 -0.251 13.267 1.00 97.75 198 ILE A O 1
ATOM 1513 N N . GLY A 1 199 ? -6.351 1.949 12.947 1.00 97.81 199 GLY A N 1
ATOM 1514 C CA . GLY A 1 199 ? -6.500 2.321 14.353 1.00 97.81 199 GLY A CA 1
ATOM 1515 C C . GLY A 1 199 ? -7.886 1.976 14.904 1.00 97.81 199 GLY A C 1
ATOM 1516 O O . GLY A 1 199 ? -7.992 1.307 15.934 1.00 97.81 199 GLY A O 1
ATOM 1517 N N . ALA A 1 200 ? -8.944 2.366 14.188 1.00 98.31 200 ALA A N 1
ATOM 1518 C CA . ALA A 1 200 ? -10.324 2.085 14.572 1.00 98.31 200 ALA A CA 1
ATOM 1519 C C . ALA A 1 200 ? -10.653 0.586 14.511 1.00 98.31 200 ALA A C 1
ATOM 1521 O O . ALA A 1 200 ? -11.224 0.047 15.458 1.00 98.31 200 ALA A O 1
ATOM 1522 N N . HIS A 1 201 ? -10.228 -0.107 13.452 1.00 98.12 201 HIS A N 1
ATOM 1523 C CA . HIS A 1 201 ? -10.450 -1.543 13.281 1.00 98.12 201 HIS A CA 1
ATOM 1524 C C . HIS A 1 201 ? -9.748 -2.361 14.381 1.00 98.12 201 HIS A C 1
ATOM 1526 O O . HIS A 1 201 ? -10.369 -3.207 15.022 1.00 98.12 201 HIS A O 1
ATOM 1532 N N . LYS A 1 202 ? -8.482 -2.042 14.708 1.00 96.50 202 LYS A N 1
ATOM 1533 C CA . LYS A 1 202 ? -7.769 -2.630 15.862 1.00 96.50 202 LYS A CA 1
ATOM 1534 C C . LYS A 1 202 ? -8.487 -2.375 17.186 1.00 96.50 202 LYS A C 1
ATOM 1536 O O . LYS A 1 202 ? -8.433 -3.216 18.079 1.00 96.50 202 LYS A O 1
ATOM 1541 N N . PHE A 1 203 ? -9.095 -1.202 17.361 1.00 97.44 203 PHE A N 1
ATOM 1542 C CA . PHE A 1 203 ? -9.826 -0.884 18.584 1.00 97.44 203 PHE A CA 1
ATOM 1543 C C . PHE A 1 203 ? -11.129 -1.681 18.687 1.00 97.44 203 PHE A C 1
ATOM 1545 O O . PHE A 1 203 ? -11.413 -2.221 19.753 1.00 97.44 203 PHE A O 1
ATOM 1552 N N . LEU A 1 204 ? -11.870 -1.814 17.584 1.00 97.62 204 LEU A N 1
ATOM 1553 C CA . LEU A 1 204 ? -13.097 -2.608 17.513 1.00 97.62 204 LEU A CA 1
ATOM 1554 C C . LEU A 1 204 ? -12.843 -4.084 17.849 1.00 97.62 204 LEU A C 1
ATOM 1556 O O . LEU A 1 204 ? -13.565 -4.657 18.662 1.00 97.62 204 LEU A O 1
ATOM 1560 N N . GLU A 1 205 ? -11.762 -4.666 17.325 1.00 97.25 205 GLU A N 1
ATOM 1561 C CA . GLU A 1 205 ? -11.375 -6.058 17.600 1.00 97.25 205 GLU A CA 1
ATOM 1562 C C . GLU A 1 205 ? -11.170 -6.372 19.085 1.00 97.25 205 GLU A C 1
ATOM 1564 O O . GLU A 1 205 ? -11.329 -7.518 19.496 1.00 97.25 205 GLU A O 1
ATOM 1569 N N . LYS A 1 206 ? -10.837 -5.378 19.918 1.00 96.50 206 LYS A N 1
ATOM 1570 C CA . LYS A 1 206 ? -10.715 -5.573 21.374 1.00 96.50 206 LYS A CA 1
ATOM 1571 C C . LYS A 1 206 ? -12.053 -5.879 22.044 1.00 96.50 206 LYS A C 1
ATOM 1573 O O . LYS A 1 206 ? -12.056 -6.447 23.131 1.00 96.50 206 LYS A O 1
ATOM 1578 N N . TYR A 1 207 ? -13.161 -5.485 21.421 1.00 96.19 207 TYR A N 1
ATOM 1579 C CA . TYR A 1 207 ? -14.510 -5.747 21.913 1.00 96.19 207 TYR A CA 1
ATOM 1580 C C . TYR A 1 207 ? -15.128 -6.999 21.293 1.00 96.19 207 TYR A C 1
ATOM 1582 O O . TYR A 1 207 ? -15.993 -7.608 21.917 1.00 96.19 207 TYR A O 1
ATOM 1590 N N . THR A 1 208 ? -14.717 -7.369 20.078 1.00 96.75 208 THR A N 1
ATOM 1591 C CA . THR A 1 208 ? -15.375 -8.427 19.300 1.00 96.75 208 THR A CA 1
ATOM 1592 C C . THR A 1 208 ? -14.620 -9.752 19.295 1.00 96.75 208 THR A C 1
ATOM 1594 O O . THR A 1 208 ? -15.256 -10.795 19.170 1.00 96.75 208 THR A O 1
ATOM 1597 N N . LEU A 1 209 ? -13.293 -9.745 19.466 1.00 97.12 209 LEU A N 1
ATOM 1598 C CA . LEU A 1 209 ? -12.476 -10.959 19.450 1.00 97.12 209 LEU A CA 1
ATOM 1599 C C . LEU A 1 209 ? -12.143 -11.442 20.859 1.00 97.12 209 LEU A C 1
ATOM 1601 O O . LEU A 1 209 ? -11.859 -10.659 21.767 1.00 97.12 209 LEU A O 1
ATOM 1605 N N . SER A 1 210 ? -12.077 -12.764 21.032 1.00 97.12 210 SER A N 1
ATOM 1606 C CA . SER A 1 210 ? -11.469 -13.336 22.232 1.00 97.12 210 SER A CA 1
ATOM 1607 C C . SER A 1 210 ? -9.965 -13.040 22.287 1.00 97.12 210 SER A C 1
ATOM 1609 O O . SER A 1 210 ? -9.303 -12.836 21.265 1.00 97.12 210 SER A O 1
ATOM 1611 N N . LYS A 1 211 ? -9.387 -13.114 23.493 1.00 96.31 211 LYS A N 1
ATOM 1612 C CA . LYS A 1 211 ? -7.942 -12.943 23.724 1.00 96.31 211 LYS A CA 1
ATOM 1613 C C . LYS A 1 211 ? -7.083 -13.770 22.757 1.00 96.31 211 LYS A C 1
ATOM 1615 O O . LYS A 1 211 ? -6.089 -13.271 22.237 1.00 96.31 211 LYS A O 1
ATOM 1620 N N . TRP A 1 212 ? -7.440 -15.037 22.545 1.00 96.62 212 TRP A N 1
ATOM 1621 C CA . TRP A 1 212 ? -6.641 -15.958 21.733 1.00 96.62 212 TRP A CA 1
ATOM 1622 C C . TRP A 1 212 ? -6.849 -15.771 20.232 1.00 96.62 212 TRP A C 1
ATOM 1624 O O . TRP A 1 212 ? -5.883 -15.922 19.487 1.00 96.62 212 TRP A O 1
ATOM 1634 N N . GLN A 1 213 ? -8.051 -15.378 19.797 1.00 96.31 213 GLN A N 1
ATOM 1635 C CA . GLN A 1 213 ? -8.269 -14.953 18.411 1.00 96.31 213 GLN A CA 1
ATOM 1636 C C . GLN A 1 213 ? -7.411 -13.734 18.090 1.00 96.31 213 GLN A C 1
ATOM 1638 O O . GLN A 1 213 ? -6.670 -13.766 17.116 1.00 96.31 213 GLN A O 1
ATOM 1643 N N . GLN A 1 214 ? -7.423 -12.708 18.946 1.00 95.56 214 GLN A N 1
ATOM 1644 C CA . GLN A 1 214 ? -6.599 -11.515 18.747 1.00 95.56 214 GLN A CA 1
ATOM 1645 C C . GLN A 1 214 ? -5.098 -11.856 18.708 1.00 95.56 214 GLN A C 1
ATOM 1647 O O . GLN A 1 214 ? -4.401 -11.450 17.782 1.00 95.56 214 GLN A O 1
ATOM 1652 N N . TYR A 1 215 ? -4.613 -12.675 19.650 1.00 95.69 215 TYR A N 1
ATOM 1653 C CA . TYR A 1 215 ? -3.206 -13.095 19.707 1.00 95.69 215 TYR A CA 1
ATOM 1654 C C . TYR A 1 215 ? -2.728 -13.822 18.440 1.00 95.69 215 TYR A C 1
ATOM 1656 O O . TYR A 1 215 ? -1.638 -13.547 17.935 1.00 95.69 215 TYR A O 1
ATOM 1664 N N . TRP A 1 216 ? -3.516 -14.770 17.927 1.00 96.19 216 TRP A N 1
ATOM 1665 C CA . TRP A 1 216 ? -3.148 -15.501 16.713 1.00 96.19 216 TRP A CA 1
ATOM 1666 C C . TRP A 1 216 ? -3.328 -14.654 15.460 1.00 96.19 216 TRP A C 1
ATOM 1668 O O . TRP A 1 216 ? -2.447 -14.646 14.599 1.00 96.19 216 TRP A O 1
ATOM 1678 N N . LYS A 1 217 ? -4.424 -13.896 15.385 1.00 96.06 217 LYS A N 1
ATOM 1679 C CA . LYS A 1 217 ? -4.706 -12.988 14.277 1.00 96.06 217 LYS A CA 1
ATOM 1680 C C . LYS A 1 217 ? -3.578 -11.976 14.077 1.00 96.06 217 LYS A C 1
ATOM 1682 O O . LYS A 1 217 ? -3.173 -11.743 12.943 1.00 96.06 217 LYS A O 1
ATOM 1687 N N . ASP A 1 218 ? -3.051 -11.390 15.151 1.00 94.38 218 ASP A N 1
ATOM 1688 C CA . ASP A 1 218 ? -1.962 -10.411 15.057 1.00 94.38 218 ASP A CA 1
ATOM 1689 C C . ASP A 1 218 ? -0.685 -11.013 14.457 1.00 94.38 218 ASP A C 1
ATOM 1691 O O . ASP A 1 218 ? -0.018 -10.368 13.643 1.00 94.38 218 ASP A O 1
ATOM 1695 N N . GLN A 1 219 ? -0.368 -12.266 14.795 1.00 94.69 219 GLN A N 1
ATOM 1696 C CA . GLN A 1 219 ? 0.775 -12.971 14.218 1.00 94.69 219 GLN A CA 1
ATOM 1697 C C . GLN A 1 219 ? 0.571 -13.213 12.724 1.00 94.69 219 GLN A C 1
ATOM 1699 O O . GLN A 1 219 ? 1.404 -12.788 11.923 1.00 94.69 219 GLN A O 1
ATOM 1704 N N . VAL A 1 220 ? -0.541 -13.841 12.329 1.00 95.88 220 VAL A N 1
ATOM 1705 C CA . VAL A 1 220 ? -0.785 -14.153 10.911 1.00 95.88 220 VAL A CA 1
ATOM 1706 C C . VAL A 1 220 ? -0.956 -12.891 10.068 1.00 95.88 220 VAL A C 1
ATOM 1708 O O . VAL A 1 220 ? -0.485 -12.855 8.938 1.00 95.88 220 VAL A O 1
ATOM 1711 N N . ALA A 1 221 ? -1.525 -11.814 10.619 1.00 94.75 221 ALA A N 1
ATOM 1712 C CA . ALA A 1 221 ? -1.630 -10.534 9.926 1.00 94.75 221 ALA A CA 1
ATOM 1713 C C . ALA A 1 221 ? -0.252 -9.902 9.674 1.00 94.75 221 ALA A C 1
ATOM 1715 O O . ALA A 1 221 ? -0.044 -9.279 8.632 1.00 94.75 221 ALA A O 1
ATOM 1716 N N . ASN A 1 222 ? 0.704 -10.065 10.596 1.00 93.88 222 ASN A N 1
ATOM 1717 C CA . ASN A 1 222 ? 2.078 -9.617 10.378 1.00 93.88 222 ASN A CA 1
ATOM 1718 C C . ASN A 1 222 ? 2.753 -10.396 9.235 1.00 93.88 222 ASN A C 1
ATOM 1720 O O . ASN A 1 222 ? 3.373 -9.785 8.363 1.00 93.88 222 ASN A O 1
ATOM 1724 N N . TRP A 1 223 ? 2.576 -11.721 9.204 1.00 94.75 223 TRP A N 1
ATOM 1725 C CA . TRP A 1 223 ? 3.049 -12.573 8.107 1.00 94.75 223 TRP A CA 1
ATOM 1726 C C . TRP A 1 223 ? 2.395 -12.198 6.773 1.00 94.75 223 TRP A C 1
ATOM 1728 O O . TRP A 1 223 ? 3.098 -11.936 5.803 1.00 94.75 223 TRP A O 1
ATOM 1738 N N . TYR A 1 224 ? 1.072 -12.047 6.745 1.00 95.12 224 TYR A N 1
ATOM 1739 C CA . TYR A 1 224 ? 0.319 -11.620 5.564 1.00 95.12 224 TYR A CA 1
ATOM 1740 C C . TYR A 1 224 ? 0.831 -10.287 5.002 1.00 95.12 224 TYR A C 1
ATOM 1742 O O . TYR A 1 224 ? 1.046 -10.128 3.802 1.00 95.12 224 TYR A O 1
ATOM 1750 N N . GLY A 1 225 ? 1.100 -9.328 5.890 1.00 93.69 225 GLY A N 1
ATOM 1751 C CA . GLY A 1 225 ? 1.707 -8.055 5.527 1.00 93.69 225 GLY A CA 1
ATOM 1752 C C . GLY A 1 225 ? 3.107 -8.171 4.937 1.00 93.69 225 GLY A C 1
ATOM 1753 O O . GLY A 1 225 ? 3.442 -7.446 4.005 1.00 93.69 225 GLY A O 1
ATOM 1754 N N . MET A 1 226 ? 3.933 -9.069 5.472 1.00 92.06 226 MET A N 1
ATOM 1755 C CA . MET A 1 226 ? 5.264 -9.346 4.931 1.00 92.06 226 MET A CA 1
ATOM 1756 C C . MET A 1 226 ? 5.176 -9.921 3.516 1.00 92.06 226 MET A C 1
ATOM 1758 O O . MET A 1 226 ? 5.805 -9.386 2.611 1.00 92.06 226 MET A O 1
ATOM 1762 N N . PHE A 1 227 ? 4.326 -10.924 3.304 1.00 93.81 227 PHE A N 1
ATOM 1763 C CA . PHE A 1 227 ? 4.133 -11.549 1.995 1.00 93.81 227 PHE A CA 1
ATOM 1764 C C . PHE A 1 227 ? 3.601 -10.545 0.963 1.00 93.81 227 PHE A C 1
ATOM 1766 O O . PHE A 1 227 ? 4.108 -10.476 -0.156 1.00 93.81 227 PHE A O 1
ATOM 1773 N N . LEU A 1 228 ? 2.652 -9.682 1.350 1.00 91.81 228 LEU A N 1
ATOM 1774 C CA . LEU A 1 228 ? 2.226 -8.549 0.519 1.00 91.81 228 LEU A CA 1
ATOM 1775 C C . LEU A 1 228 ? 3.345 -7.533 0.260 1.00 91.81 228 LEU A C 1
ATOM 1777 O O . LEU A 1 228 ? 3.370 -6.888 -0.779 1.00 91.81 228 LEU A O 1
ATOM 1781 N N . HIS A 1 229 ? 4.268 -7.316 1.189 1.00 89.88 229 HIS A N 1
ATOM 1782 C CA . HIS A 1 229 ? 5.382 -6.403 0.943 1.00 89.88 229 HIS A CA 1
ATOM 1783 C C . HIS A 1 229 ? 6.404 -6.985 -0.050 1.00 89.88 229 HIS A C 1
ATOM 1785 O O . HIS A 1 229 ? 6.971 -6.241 -0.863 1.00 89.88 229 HIS A O 1
ATOM 1791 N N . GLU A 1 230 ? 6.608 -8.300 0.028 1.00 89.50 230 GLU A N 1
ATOM 1792 C CA . GLU A 1 230 ? 7.616 -9.086 -0.690 1.00 89.50 230 GLU A CA 1
ATOM 1793 C C . GLU A 1 230 ? 7.101 -9.699 -2.004 1.00 89.50 230 GLU A C 1
ATOM 1795 O O . GLU A 1 230 ? 7.788 -10.499 -2.623 1.00 89.50 230 GLU A O 1
ATOM 1800 N N . SER A 1 231 ? 5.918 -9.295 -2.476 1.00 88.12 231 SER A N 1
ATOM 1801 C CA . SER A 1 231 ? 5.286 -9.799 -3.712 1.00 88.12 231 SER A CA 1
ATOM 1802 C C . SER A 1 231 ? 4.900 -11.272 -3.727 1.00 88.12 231 SER A C 1
ATOM 1804 O O . SER A 1 231 ? 4.725 -11.863 -4.790 1.00 88.12 231 SER A O 1
ATOM 1806 N N . GLN A 1 232 ? 4.698 -11.864 -2.560 1.00 92.25 232 GLN A N 1
ATOM 1807 C CA . GLN A 1 232 ? 4.301 -13.260 -2.411 1.00 92.25 232 GLN A CA 1
ATOM 1808 C C . GLN A 1 232 ? 2.782 -13.408 -2.246 1.00 92.25 232 GLN A C 1
ATOM 1810 O O . GLN A 1 232 ? 2.304 -14.283 -1.539 1.00 92.25 232 GLN A O 1
ATOM 1815 N N . TYR A 1 233 ? 1.985 -12.547 -2.888 1.00 92.88 233 TYR A N 1
ATOM 1816 C CA . TYR A 1 233 ? 0.521 -12.599 -2.761 1.00 92.88 233 TYR A CA 1
ATOM 1817 C C . TYR A 1 233 ? -0.096 -13.882 -3.334 1.00 92.88 233 TYR A C 1
ATOM 1819 O O . TYR A 1 233 ? -1.148 -14.316 -2.876 1.00 92.88 233 TYR A O 1
ATOM 1827 N N . LEU A 1 234 ? 0.554 -14.478 -4.337 1.00 93.00 234 LEU A N 1
ATOM 1828 C CA . LEU A 1 234 ? 0.101 -15.711 -4.984 1.00 93.00 234 LEU A CA 1
ATOM 1829 C C . LEU A 1 234 ? 0.533 -16.983 -4.240 1.00 93.00 234 LEU A C 1
ATOM 1831 O O . LEU A 1 234 ? 0.164 -18.074 -4.667 1.00 93.00 234 LEU A O 1
ATOM 1835 N N . GLU A 1 235 ? 1.291 -16.864 -3.146 1.00 95.50 235 GLU A N 1
ATOM 1836 C CA . GLU A 1 235 ? 1.626 -18.020 -2.316 1.00 95.50 235 GLU A CA 1
ATOM 1837 C C . GLU A 1 235 ? 0.351 -18.642 -1.725 1.00 95.50 235 GLU A C 1
ATOM 1839 O O . GLU A 1 235 ? -0.462 -17.912 -1.145 1.00 95.50 235 GLU A O 1
ATOM 1844 N N . PRO A 1 236 ? 0.155 -19.973 -1.809 1.00 96.06 236 PRO A N 1
ATOM 1845 C CA . PRO A 1 236 ? -1.064 -20.624 -1.327 1.00 96.06 236 PRO A CA 1
ATOM 1846 C C . PRO A 1 236 ? -1.390 -20.322 0.140 1.00 96.06 236 PRO A C 1
ATOM 1848 O O . PRO A 1 236 ? -2.559 -20.138 0.478 1.00 96.06 236 PRO A O 1
ATOM 1851 N N . VAL A 1 237 ? -0.365 -20.156 0.986 1.00 96.94 237 VAL A N 1
ATOM 1852 C CA . VAL A 1 237 ? -0.534 -19.817 2.409 1.00 96.94 237 VAL A CA 1
ATOM 1853 C C . VAL A 1 237 ? -1.273 -18.490 2.620 1.00 96.94 237 VAL A C 1
ATOM 1855 O O . VAL A 1 237 ? -1.906 -18.295 3.654 1.00 96.94 237 VAL A O 1
ATOM 1858 N N . MET A 1 238 ? -1.256 -17.579 1.639 1.00 96.31 238 MET A N 1
ATOM 1859 C CA . MET A 1 238 ? -2.029 -16.337 1.705 1.00 96.31 238 MET A CA 1
ATOM 1860 C C . MET A 1 238 ? -3.530 -16.616 1.771 1.00 96.31 238 MET A C 1
ATOM 1862 O O . MET A 1 238 ? -4.224 -15.944 2.528 1.00 96.31 238 MET A O 1
ATOM 1866 N N . ARG A 1 239 ? -4.026 -17.627 1.039 1.00 97.50 239 ARG A N 1
ATOM 1867 C CA . ARG A 1 239 ? -5.442 -18.033 1.092 1.00 97.50 239 ARG A CA 1
ATOM 1868 C C . ARG A 1 239 ? -5.795 -18.665 2.434 1.00 97.50 239 ARG A C 1
ATOM 1870 O O . ARG A 1 239 ? -6.865 -18.397 2.969 1.00 97.50 239 ARG A O 1
ATOM 1877 N N . ASP A 1 240 ? -4.880 -19.449 3.001 1.00 97.62 240 ASP A N 1
ATOM 1878 C CA . ASP A 1 240 ? -5.066 -20.056 4.323 1.00 97.62 240 ASP A CA 1
ATOM 1879 C C . ASP A 1 240 ? -5.146 -18.984 5.421 1.00 97.62 240 ASP A C 1
ATOM 1881 O O . ASP A 1 240 ? -6.004 -19.043 6.306 1.00 97.62 240 ASP A O 1
ATOM 1885 N N . ILE A 1 241 ? -4.280 -17.966 5.347 1.00 97.31 241 ILE A N 1
ATOM 1886 C CA . ILE A 1 241 ? -4.318 -16.829 6.270 1.00 97.31 241 ILE A CA 1
ATOM 1887 C C . ILE A 1 241 ? -5.610 -16.028 6.078 1.00 97.31 241 ILE A C 1
ATOM 1889 O O . ILE A 1 241 ? -6.255 -15.689 7.066 1.00 97.31 241 ILE A O 1
ATOM 1893 N N . GLU A 1 242 ? -6.019 -15.746 4.840 1.00 96.81 242 GLU A N 1
ATOM 1894 C CA . GLU A 1 242 ? -7.277 -15.046 4.552 1.00 96.81 242 GLU A CA 1
ATOM 1895 C C . GLU A 1 242 ? -8.492 -15.783 5.113 1.00 96.81 242 GLU A C 1
ATOM 1897 O O . GLU A 1 242 ? -9.307 -15.151 5.773 1.00 96.81 242 GLU A O 1
ATOM 1902 N N . ALA A 1 243 ? -8.573 -17.108 4.966 1.00 96.94 243 ALA A N 1
ATOM 1903 C CA . ALA A 1 243 ? -9.661 -17.897 5.543 1.00 96.94 243 ALA A CA 1
ATOM 1904 C C . ALA A 1 243 ? -9.730 -17.754 7.075 1.00 96.94 243 ALA A C 1
ATOM 1906 O O . ALA A 1 243 ? -10.811 -17.639 7.657 1.00 96.94 243 ALA A O 1
ATOM 1907 N N . MET A 1 244 ? -8.574 -17.701 7.749 1.00 95.62 244 MET A N 1
ATOM 1908 C CA . MET A 1 244 ? -8.530 -17.401 9.180 1.00 95.62 244 MET A CA 1
ATOM 1909 C C . MET A 1 244 ? -9.010 -15.970 9.470 1.00 95.62 244 MET A C 1
ATOM 1911 O O . MET A 1 244 ? -9.776 -15.771 10.417 1.00 95.62 244 MET A O 1
ATOM 1915 N N . LEU A 1 245 ? -8.575 -14.983 8.680 1.00 95.00 245 LEU A N 1
ATOM 1916 C CA . LEU A 1 245 ? -8.965 -13.580 8.843 1.00 95.00 245 LEU A CA 1
ATOM 1917 C C . LEU A 1 245 ? -10.467 -13.363 8.604 1.00 95.00 245 LEU A C 1
ATOM 1919 O O . LEU A 1 245 ? -11.072 -12.612 9.356 1.00 95.00 245 LEU A O 1
ATOM 1923 N N . GLU A 1 246 ? -11.071 -14.041 7.628 1.00 94.88 246 GLU A N 1
ATOM 1924 C CA . GLU A 1 246 ? -12.515 -14.006 7.351 1.00 94.88 246 GLU A CA 1
ATOM 1925 C C . GLU A 1 246 ? -13.344 -14.640 8.476 1.00 94.88 246 GLU A C 1
ATOM 1927 O O . GLU A 1 246 ? -14.470 -14.220 8.739 1.00 94.88 246 GLU A O 1
ATOM 1932 N N . SER A 1 247 ? -12.792 -15.651 9.153 1.00 92.44 247 SER A N 1
ATOM 1933 C CA . SER A 1 247 ? -13.439 -16.294 10.304 1.00 92.44 247 SER A CA 1
ATOM 1934 C C . SER A 1 247 ? -13.318 -15.507 11.615 1.00 92.44 247 SER A C 1
ATOM 1936 O O . SER A 1 247 ? -13.966 -15.876 12.600 1.00 92.44 247 SER A O 1
ATOM 1938 N N . SER A 1 248 ? -12.452 -14.484 11.648 1.00 83.56 248 SER A N 1
ATOM 1939 C CA . SER A 1 248 ? -12.101 -13.723 12.853 1.00 83.56 248 SER A CA 1
ATOM 1940 C C . SER A 1 248 ? -12.987 -12.500 13.033 1.00 83.56 248 SER A C 1
ATOM 1942 O O . SER A 1 248 ? -12.967 -11.605 12.164 1.00 83.56 248 SER A O 1
#

InterPro domains:
  IPR001518 Argininosuccinate synthase [PTHR11587] (3-247)
  IPR014729 Rossmann-like alpha/beta/alpha sandwich fold [G3DSA:3.40.50.620] (1-95)
  IPR024074 Argininosuccinate synthetase, catalytic/multimerisation domain body [G3DSA:3.90.1260.10] (96-248)
  IPR024074 Argininosuccinate synthetase, catalytic/multimerisation domain body [SSF69864] (93-247)
  IPR048267 Arginosuccinate synthase-like, N-terminal domain [PF00764] (5-84)
  IPR048268 Arginosuccinate synthase C-terminal domain [PF20979] (94-247)

pLDDT: mean 92.52, std 6.12, range [62.25, 98.62]